Protein AF-A0A0X8L4J0-F1 (afdb_monomer_lite)

Structure (mmCIF, N/CA/C/O backbone):
data_AF-A0A0X8L4J0-F1
#
_entry.id   AF-A0A0X8L4J0-F1
#
loop_
_atom_site.group_PDB
_atom_site.id
_atom_site.type_symbol
_atom_site.label_atom_id
_atom_site.label_alt_id
_atom_site.label_comp_id
_atom_site.label_asym_id
_atom_site.label_entity_id
_atom_site.label_seq_id
_atom_site.pdbx_PDB_ins_code
_atom_site.Cartn_x
_atom_site.Cartn_y
_atom_site.Cartn_z
_atom_site.occupancy
_atom_site.B_iso_or_equiv
_atom_site.auth_seq_id
_atom_site.auth_comp_id
_atom_site.auth_asym_id
_atom_site.auth_atom_id
_atom_site.pdbx_PDB_model_num
ATOM 1 N N . MET A 1 1 ? 27.439 37.888 15.646 1.00 35.25 1 MET A N 1
ATOM 2 C CA . MET A 1 1 ? 26.953 37.215 14.425 1.00 35.25 1 MET A CA 1
ATOM 3 C C . MET A 1 1 ? 25.607 36.618 14.788 1.00 35.25 1 MET A C 1
ATOM 5 O O . MET A 1 1 ? 25.564 35.613 15.483 1.00 35.25 1 MET A O 1
ATOM 9 N N . GLU A 1 2 ? 24.543 37.364 14.504 1.00 31.09 2 GLU A N 1
ATOM 10 C CA . GLU A 1 2 ? 23.172 37.070 14.934 1.00 31.09 2 GLU A CA 1
ATOM 11 C C . GLU A 1 2 ? 22.575 35.929 14.100 1.00 31.09 2 GLU A C 1
ATOM 13 O O . GLU A 1 2 ? 22.775 35.862 12.888 1.00 31.09 2 GLU A O 1
ATOM 18 N N . LEU A 1 3 ? 21.895 35.001 14.775 1.00 34.19 3 LEU A N 1
ATOM 19 C CA . LEU A 1 3 ? 21.357 33.767 14.208 1.00 34.19 3 LEU A CA 1
ATOM 20 C C . LEU A 1 3 ? 19.958 34.003 13.636 1.00 34.19 3 LEU A C 1
ATOM 22 O O . LEU A 1 3 ? 19.007 34.268 14.369 1.00 34.19 3 LEU A O 1
ATOM 26 N N . THR A 1 4 ? 19.827 33.855 12.322 1.00 40.91 4 THR A N 1
ATOM 27 C CA . THR A 1 4 ? 18.536 33.759 11.641 1.00 40.91 4 THR A CA 1
ATOM 28 C C . THR A 1 4 ? 17.961 32.363 11.897 1.00 40.91 4 THR A C 1
ATOM 30 O O . THR A 1 4 ? 18.529 31.364 11.460 1.00 40.91 4 THR A O 1
ATOM 33 N N . LEU A 1 5 ? 16.856 32.279 12.642 1.00 50.25 5 LEU A N 1
ATOM 34 C CA . LEU A 1 5 ? 16.030 31.070 12.731 1.00 50.25 5 LEU A CA 1
ATOM 35 C C . LEU A 1 5 ? 15.660 30.606 11.310 1.00 50.25 5 LEU A C 1
ATOM 37 O O . LEU A 1 5 ? 15.352 31.444 10.462 1.00 50.25 5 LEU A O 1
ATOM 41 N N . MET A 1 6 ? 15.675 29.292 11.053 1.00 54.53 6 MET A N 1
ATOM 42 C CA . MET A 1 6 ? 15.184 28.706 9.795 1.00 54.53 6 MET A CA 1
ATOM 43 C C . MET A 1 6 ? 13.665 28.928 9.689 1.00 54.53 6 MET A C 1
ATOM 45 O O . MET A 1 6 ? 12.854 28.094 10.107 1.00 54.53 6 MET A O 1
ATOM 49 N N . ASN A 1 7 ? 13.281 30.100 9.193 1.00 56.47 7 ASN A N 1
ATOM 50 C CA . ASN A 1 7 ? 11.909 30.600 9.208 1.00 56.47 7 ASN A CA 1
ATOM 51 C C . ASN A 1 7 ? 11.109 30.157 7.985 1.00 56.47 7 ASN A C 1
ATOM 53 O O . ASN A 1 7 ? 9.885 30.295 7.974 1.00 56.47 7 ASN A O 1
ATOM 57 N N . THR A 1 8 ? 11.764 29.613 6.959 1.00 72.75 8 THR A N 1
ATOM 58 C CA . THR A 1 8 ? 11.076 29.209 5.733 1.00 72.75 8 THR A CA 1
ATOM 59 C C . THR A 1 8 ? 10.933 27.687 5.628 1.00 72.75 8 THR A C 1
ATOM 61 O O . THR A 1 8 ? 11.852 26.942 5.986 1.00 72.75 8 THR A O 1
ATOM 64 N N . PRO A 1 9 ? 9.815 27.181 5.068 1.00 62.31 9 PRO A N 1
ATOM 65 C CA . PRO A 1 9 ? 9.660 25.761 4.744 1.00 62.31 9 PRO A CA 1
ATOM 66 C C . PRO A 1 9 ? 10.824 25.208 3.908 1.00 62.31 9 PRO A C 1
ATOM 68 O O . PRO A 1 9 ? 11.256 24.078 4.111 1.00 62.31 9 PRO A O 1
ATOM 71 N N . ARG A 1 10 ? 11.398 26.039 3.027 1.00 62.12 10 ARG A N 1
ATOM 72 C CA . ARG A 1 10 ? 12.546 25.695 2.179 1.00 62.12 10 ARG A CA 1
ATOM 73 C C . ARG A 1 10 ? 13.809 25.372 2.983 1.00 62.12 10 ARG A C 1
ATOM 75 O O . ARG A 1 10 ? 14.511 24.423 2.641 1.00 62.12 10 ARG A O 1
ATOM 82 N N . GLU A 1 11 ? 14.103 26.131 4.035 1.00 67.25 11 GLU A N 1
ATOM 83 C CA . GLU A 1 11 ? 15.267 25.888 4.901 1.00 67.25 11 GLU A CA 1
ATOM 84 C C . GLU A 1 11 ? 15.109 24.589 5.695 1.00 67.25 11 GLU A C 1
ATOM 86 O O . GLU A 1 11 ? 16.060 23.817 5.801 1.00 67.25 11 GLU A O 1
ATOM 91 N N . ARG A 1 12 ? 13.886 24.289 6.154 1.00 63.53 12 ARG A N 1
ATOM 92 C CA . ARG A 1 12 ? 13.570 23.021 6.833 1.00 63.53 12 ARG A CA 1
ATOM 93 C C . ARG A 1 12 ? 13.730 21.824 5.898 1.00 63.53 12 ARG A C 1
ATOM 95 O O . ARG A 1 12 ? 14.367 20.842 6.267 1.00 63.53 12 ARG A O 1
ATOM 102 N N . THR A 1 13 ? 13.229 21.918 4.665 1.00 58.66 13 THR A N 1
ATOM 103 C CA . THR A 1 13 ? 13.421 20.871 3.648 1.00 58.66 13 THR A CA 1
ATOM 104 C C . THR A 1 13 ? 14.902 20.653 3.334 1.00 58.66 13 THR A C 1
ATOM 106 O O . THR A 1 13 ? 15.345 19.509 3.254 1.00 58.66 13 THR A O 1
ATOM 109 N N . LEU A 1 14 ? 15.694 21.723 3.209 1.00 61.53 14 LEU A N 1
ATOM 110 C CA . LEU A 1 14 ? 17.141 21.618 2.986 1.00 61.53 14 LEU A CA 1
ATOM 111 C C . LEU A 1 14 ? 17.875 20.978 4.171 1.00 61.53 14 LEU A C 1
ATOM 113 O O . LEU A 1 14 ? 18.793 20.189 3.952 1.00 61.53 14 LEU A O 1
ATOM 117 N N . ALA A 1 15 ? 17.467 21.270 5.407 1.00 64.06 15 ALA A N 1
ATOM 118 C CA . ALA A 1 15 ? 18.030 20.633 6.596 1.00 64.06 15 ALA A CA 1
ATOM 119 C C . ALA A 1 15 ? 17.736 19.122 6.632 1.00 64.06 15 ALA A C 1
ATOM 121 O O . ALA A 1 15 ? 18.644 18.333 6.890 1.00 64.06 15 ALA A O 1
ATOM 122 N N . ILE A 1 16 ? 16.509 18.711 6.290 1.00 64.25 16 ILE A N 1
ATOM 123 C CA . ILE A 1 16 ? 16.115 17.292 6.211 1.00 64.25 16 ILE A CA 1
ATOM 124 C C . ILE A 1 16 ? 16.910 16.559 5.124 1.00 64.25 16 ILE A C 1
ATOM 126 O O . ILE A 1 16 ? 17.404 15.456 5.355 1.00 64.25 16 ILE A O 1
ATOM 130 N N . LEU A 1 17 ? 17.074 17.170 3.947 1.00 59.78 17 LEU A N 1
ATOM 131 C CA . LEU A 1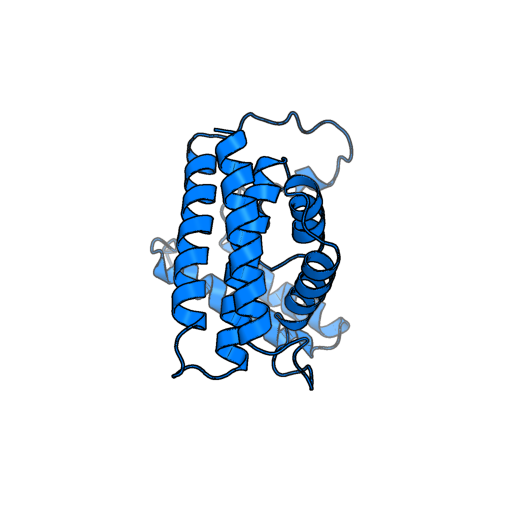 17 ? 17.854 16.579 2.856 1.00 59.78 17 LEU A CA 1
ATOM 132 C C . LEU A 1 17 ? 19.329 16.411 3.237 1.00 59.78 17 LEU A C 1
ATOM 134 O O . LEU A 1 17 ? 19.883 15.337 3.021 1.00 59.78 17 LEU A O 1
ATOM 138 N N . ARG A 1 18 ? 19.938 17.415 3.883 1.00 67.31 18 ARG A N 1
ATOM 139 C CA . ARG A 1 18 ? 21.324 17.326 4.375 1.00 67.31 18 ARG A CA 1
ATOM 140 C C . ARG A 1 18 ? 21.497 16.256 5.443 1.00 67.31 18 ARG A C 1
ATOM 142 O O . ARG A 1 18 ? 22.459 15.499 5.387 1.00 67.31 18 ARG A O 1
ATOM 149 N N . ALA A 1 19 ? 20.558 16.155 6.383 1.00 63.22 19 ALA A N 1
ATOM 150 C CA . ALA A 1 19 ? 20.577 15.094 7.383 1.00 63.22 19 ALA A CA 1
ATOM 151 C C . ALA A 1 19 ? 20.499 13.713 6.713 1.00 63.22 19 ALA A C 1
ATOM 153 O O . ALA A 1 19 ? 21.261 12.812 7.051 1.00 63.22 19 ALA A O 1
ATOM 154 N N . ARG A 1 20 ? 19.632 13.554 5.707 1.00 60.31 20 ARG A N 1
ATOM 155 C CA . ARG A 1 20 ? 19.483 12.300 4.960 1.00 60.31 20 ARG A CA 1
ATOM 156 C C . ARG A 1 20 ? 20.738 11.931 4.164 1.00 60.31 20 ARG A C 1
ATOM 158 O O . ARG A 1 20 ? 21.122 10.764 4.166 1.00 60.31 20 ARG A O 1
ATOM 165 N N . GLU A 1 21 ? 21.383 12.897 3.515 1.00 65.75 21 GLU A N 1
ATOM 166 C CA . GLU A 1 21 ? 22.666 12.694 2.827 1.00 65.75 21 GLU A CA 1
ATOM 167 C C . GLU A 1 21 ? 23.773 12.296 3.810 1.00 65.75 21 GLU A C 1
ATOM 169 O O . GLU A 1 21 ? 24.490 11.326 3.560 1.00 65.75 21 GLU A O 1
ATOM 174 N N . PHE A 1 22 ? 23.850 12.969 4.961 1.00 74.31 22 PHE A N 1
ATOM 175 C CA . PHE A 1 22 ? 24.792 12.642 6.031 1.00 74.31 22 PHE A CA 1
ATOM 176 C C . PHE A 1 22 ? 24.601 11.205 6.541 1.00 74.31 22 PHE A C 1
ATOM 178 O O . PHE A 1 22 ? 25.542 10.412 6.538 1.00 74.31 22 PHE A O 1
ATOM 185 N N . PHE A 1 23 ? 23.374 10.814 6.895 1.00 66.56 23 PHE A N 1
ATOM 186 C CA . PHE A 1 23 ? 23.096 9.451 7.360 1.00 66.56 23 PHE A CA 1
ATOM 187 C C . PHE A 1 23 ? 23.317 8.395 6.273 1.00 66.56 23 PHE A C 1
ATOM 189 O O . PHE A 1 23 ? 23.788 7.301 6.578 1.00 66.56 23 PHE A O 1
ATOM 196 N N . SER A 1 24 ? 23.053 8.719 5.003 1.00 67.06 24 SER A N 1
ATOM 197 C CA . SER A 1 24 ? 23.363 7.827 3.881 1.00 67.06 24 SER A CA 1
ATOM 198 C C . SER A 1 24 ? 24.870 7.621 3.702 1.00 67.06 24 SER A C 1
ATOM 200 O O . SER A 1 24 ? 25.287 6.527 3.321 1.00 67.06 24 SER A O 1
ATOM 202 N N . ALA A 1 25 ? 25.691 8.639 3.974 1.00 68.00 25 ALA A N 1
ATOM 203 C CA . ALA A 1 25 ? 27.147 8.534 3.910 1.00 68.00 25 ALA A CA 1
ATOM 204 C C . ALA A 1 25 ? 27.721 7.666 5.045 1.00 68.00 25 ALA A C 1
ATOM 206 O O . ALA A 1 25 ? 28.725 6.982 4.849 1.00 68.00 25 ALA A O 1
ATOM 207 N N . LEU A 1 26 ? 27.053 7.624 6.202 1.00 63.09 26 LEU A N 1
ATOM 208 C CA . LEU A 1 26 ? 27.468 6.815 7.354 1.00 63.09 26 LEU A CA 1
ATOM 209 C C . LEU A 1 26 ? 27.262 5.301 7.173 1.00 63.09 26 LEU A C 1
ATOM 211 O O . LEU A 1 26 ? 27.846 4.525 7.926 1.00 63.09 26 LEU A O 1
ATOM 215 N N . VAL A 1 27 ? 26.492 4.858 6.171 1.00 67.44 27 VAL A N 1
ATOM 216 C CA . VAL A 1 27 ? 26.181 3.430 5.933 1.00 67.44 27 VAL A CA 1
ATOM 217 C C . VAL A 1 27 ? 27.433 2.585 5.647 1.00 67.44 27 VAL A C 1
ATOM 219 O O . VAL A 1 27 ? 27.436 1.389 5.926 1.00 67.44 27 VAL A O 1
ATOM 222 N N . ASN A 1 28 ? 28.512 3.197 5.148 1.00 58.19 28 ASN A N 1
ATOM 223 C CA . ASN A 1 28 ? 29.768 2.509 4.821 1.00 58.19 28 ASN A CA 1
ATOM 224 C C . ASN A 1 28 ? 30.931 2.856 5.767 1.00 58.19 28 ASN A C 1
ATOM 226 O O . ASN A 1 28 ? 32.077 2.511 5.478 1.00 58.19 28 ASN A O 1
ATOM 230 N N . VAL A 1 29 ? 30.665 3.554 6.874 1.00 64.38 29 VAL A N 1
ATOM 231 C CA . VAL A 1 29 ? 31.702 3.991 7.818 1.00 64.38 29 VAL A CA 1
ATOM 232 C C . VAL A 1 29 ? 31.863 2.941 8.930 1.00 64.38 29 VAL A C 1
ATOM 234 O O . VAL A 1 29 ? 30.857 2.497 9.493 1.00 64.38 29 VAL A O 1
ATOM 237 N N . PRO A 1 30 ? 33.097 2.523 9.280 1.00 67.06 30 PRO A N 1
ATOM 238 C CA . PRO A 1 30 ? 33.339 1.639 10.416 1.00 67.06 30 PRO A CA 1
ATOM 239 C C . PRO A 1 30 ? 32.700 2.184 11.697 1.00 67.06 30 PRO A C 1
ATOM 241 O O . PRO A 1 30 ? 32.735 3.381 11.976 1.00 67.06 30 PRO A O 1
ATOM 244 N N . ARG A 1 31 ? 32.105 1.302 12.507 1.00 54.56 31 ARG A N 1
ATOM 245 C CA . ARG A 1 31 ? 31.286 1.679 13.677 1.00 54.56 31 ARG A CA 1
ATOM 246 C C . ARG A 1 31 ? 32.024 2.572 14.691 1.00 54.56 31 ARG A C 1
ATOM 248 O O . ARG A 1 31 ? 31.400 3.386 15.372 1.00 54.56 31 ARG A O 1
ATOM 255 N N . GLU A 1 32 ? 33.340 2.420 14.781 1.00 60.47 32 GLU A N 1
ATOM 256 C CA . GLU A 1 32 ? 34.231 3.228 15.620 1.00 60.47 32 GLU A CA 1
ATOM 257 C C . GLU A 1 32 ? 34.374 4.682 15.133 1.00 60.47 32 GLU A C 1
ATOM 259 O O . GLU A 1 32 ? 34.418 5.600 15.954 1.00 60.47 32 GLU A O 1
ATOM 264 N N . ASP A 1 33 ? 34.277 4.914 13.824 1.00 63.69 33 ASP A N 1
ATOM 265 C CA . ASP A 1 33 ? 34.359 6.240 13.201 1.00 63.69 33 ASP A CA 1
ATOM 266 C C . ASP A 1 33 ? 32.996 6.946 13.128 1.00 63.69 33 ASP A C 1
ATOM 268 O O . ASP A 1 33 ? 32.919 8.174 13.231 1.00 63.69 33 ASP A O 1
ATOM 272 N N . VAL A 1 34 ? 31.898 6.180 13.062 1.00 57.22 34 VAL A N 1
ATOM 273 C CA . VAL A 1 34 ? 30.517 6.704 13.106 1.00 57.22 34 VAL A CA 1
ATOM 274 C C . VAL A 1 34 ? 30.270 7.504 14.386 1.00 57.22 34 VAL A C 1
ATOM 276 O O . VAL A 1 34 ? 29.638 8.557 14.356 1.00 57.22 34 VAL A O 1
ATOM 279 N N . THR A 1 35 ? 30.803 7.048 15.520 1.00 56.75 35 THR A N 1
ATOM 280 C CA . THR A 1 35 ? 30.578 7.706 16.817 1.00 56.75 35 THR A CA 1
ATOM 281 C C . THR A 1 35 ? 31.257 9.079 16.881 1.00 56.75 35 THR A C 1
ATOM 283 O O . THR A 1 35 ? 30.697 10.020 17.447 1.00 56.75 35 THR A O 1
ATOM 286 N N . ASN A 1 36 ? 32.431 9.224 16.260 1.00 60.38 36 ASN A N 1
ATOM 287 C CA . ASN A 1 36 ? 33.161 10.492 16.197 1.00 60.38 36 ASN A CA 1
ATOM 288 C C . ASN A 1 36 ? 32.554 11.449 15.158 1.00 60.38 36 ASN A C 1
ATOM 290 O O . ASN A 1 36 ? 32.412 12.638 15.449 1.00 60.38 36 ASN A O 1
ATOM 294 N N . ALA A 1 37 ? 32.116 10.930 14.005 1.00 60.53 37 ALA A N 1
ATOM 295 C CA . ALA A 1 37 ? 31.407 11.702 12.983 1.00 60.53 37 ALA A CA 1
ATOM 296 C C . ALA A 1 37 ? 30.069 12.249 13.509 1.00 60.53 37 ALA A C 1
ATOM 298 O O . ALA A 1 37 ? 29.811 13.450 13.435 1.00 60.53 37 ALA A O 1
ATOM 299 N N . ILE A 1 38 ? 29.260 11.401 14.158 1.00 61.06 38 ILE A N 1
ATOM 300 C CA . ILE A 1 38 ? 28.005 11.822 14.795 1.00 61.06 38 ILE A CA 1
ATOM 301 C C . ILE A 1 38 ? 28.284 12.846 15.893 1.00 61.06 38 ILE A C 1
ATOM 303 O O . ILE A 1 38 ? 27.594 13.854 15.959 1.00 61.06 38 ILE A O 1
ATOM 307 N N . ARG A 1 39 ? 29.300 12.655 16.742 1.00 58.75 39 ARG A N 1
ATOM 308 C CA . ARG A 1 39 ? 29.586 13.607 17.829 1.00 58.75 39 ARG A CA 1
ATOM 309 C C . ARG A 1 39 ? 30.028 14.983 17.304 1.00 58.75 39 ARG A C 1
ATOM 311 O O . ARG A 1 39 ? 29.651 15.990 17.901 1.00 58.75 39 ARG A O 1
ATOM 318 N N . SER A 1 40 ? 30.779 15.040 16.200 1.00 64.25 40 SER A N 1
ATOM 319 C CA . SER A 1 40 ? 31.226 16.306 15.600 1.00 64.25 40 SER A CA 1
ATOM 320 C C . SER A 1 40 ? 30.100 17.049 14.878 1.00 64.25 40 SER A C 1
ATOM 322 O O . SER A 1 40 ? 30.052 18.277 14.944 1.00 64.25 40 SER A O 1
ATOM 324 N N . GLU A 1 41 ? 29.189 16.335 14.213 1.00 60.34 41 GLU A N 1
ATOM 325 C CA . GLU A 1 41 ? 28.153 16.954 13.373 1.00 60.34 41 GLU A CA 1
ATOM 326 C C . GLU A 1 41 ? 26.821 17.134 14.117 1.00 60.34 41 GLU A C 1
ATOM 328 O O . GLU A 1 41 ? 26.189 18.189 14.023 1.00 60.34 41 GLU A O 1
ATOM 333 N N . ALA A 1 42 ? 26.441 16.186 14.981 1.00 56.06 42 ALA A N 1
ATOM 334 C CA . ALA A 1 42 ? 25.278 16.330 15.857 1.00 56.06 42 ALA A CA 1
ATOM 335 C C . ALA A 1 42 ? 25.467 17.467 16.869 1.00 56.06 42 ALA A C 1
ATOM 337 O O . ALA A 1 42 ? 24.496 18.126 17.213 1.00 56.06 42 ALA A O 1
ATOM 338 N N . GLY A 1 43 ? 26.699 17.775 17.293 1.00 57.81 43 GLY A N 1
ATOM 339 C CA . GLY A 1 43 ? 26.972 18.952 18.128 1.00 57.81 43 GLY A CA 1
ATOM 340 C C . GLY A 1 43 ? 26.657 20.286 17.435 1.00 57.81 43 GLY A C 1
ATOM 341 O O . GLY A 1 43 ? 26.290 21.254 18.103 1.00 57.81 43 GLY A O 1
ATOM 342 N N . ALA A 1 44 ? 26.756 20.340 16.102 1.00 59.34 44 ALA A N 1
ATOM 343 C CA . ALA A 1 44 ? 26.370 21.504 15.309 1.00 59.34 44 ALA A CA 1
ATOM 344 C C . ALA A 1 44 ? 24.853 21.545 15.064 1.00 59.34 44 ALA A C 1
ATOM 346 O O . ALA A 1 44 ? 24.255 22.611 15.141 1.00 59.34 44 ALA A O 1
ATOM 347 N N . ILE A 1 45 ? 24.217 20.391 14.840 1.00 52.16 45 ILE A N 1
ATOM 348 C CA . ILE A 1 45 ? 22.769 20.290 14.587 1.00 52.16 45 ILE A CA 1
ATOM 349 C C . ILE A 1 45 ? 21.950 20.512 15.874 1.00 52.16 45 ILE A C 1
ATOM 351 O O . ILE A 1 45 ? 20.971 21.256 15.866 1.00 52.16 45 ILE A O 1
ATOM 355 N N . LEU A 1 46 ? 22.373 19.929 17.001 1.00 51.31 46 LEU A N 1
ATOM 356 C CA . LEU A 1 46 ? 21.678 20.013 18.293 1.00 51.31 46 LEU A CA 1
ATOM 357 C C . LEU A 1 46 ? 21.753 21.410 18.927 1.00 51.31 46 LEU A C 1
ATOM 359 O O . LEU A 1 46 ? 20.861 21.775 19.681 1.00 51.31 46 LEU A O 1
ATOM 363 N N . LYS A 1 47 ? 22.757 22.230 18.581 1.00 53.56 47 LYS A N 1
ATOM 364 C CA . LYS A 1 47 ? 22.848 23.641 19.008 1.00 53.56 47 LYS A CA 1
ATOM 365 C C . LYS A 1 47 ? 21.746 24.543 18.439 1.00 53.56 47 LYS A C 1
ATOM 367 O O . LYS A 1 47 ? 21.630 25.691 18.863 1.00 53.56 47 LYS A O 1
ATOM 372 N N . HIS A 1 48 ? 20.989 24.059 17.456 1.00 55.66 48 HIS A N 1
ATOM 373 C CA . HIS A 1 48 ? 19.983 24.833 16.730 1.00 55.66 48 HIS A CA 1
ATOM 374 C C . HIS A 1 48 ? 18.556 24.304 16.913 1.00 55.66 48 HIS A C 1
ATOM 376 O O . HIS A 1 48 ? 17.628 24.841 16.308 1.00 55.66 48 HIS A O 1
ATOM 382 N N . LEU A 1 49 ? 18.369 23.277 17.746 1.00 46.41 49 LEU A N 1
ATOM 383 C CA . LEU A 1 49 ? 17.045 22.822 18.152 1.00 46.41 49 LEU A CA 1
ATOM 384 C C . LEU A 1 49 ? 16.605 23.627 19.386 1.00 46.41 49 LEU A C 1
ATOM 386 O O . LEU A 1 49 ? 17.388 23.747 20.326 1.00 46.41 49 LEU A O 1
ATOM 390 N N . PRO A 1 50 ? 15.395 24.216 19.391 1.00 41.19 50 PRO A N 1
ATOM 391 C CA . PRO A 1 50 ? 14.876 24.907 20.568 1.00 41.19 50 PRO A CA 1
ATOM 392 C C . PRO A 1 50 ? 14.776 23.938 21.756 1.00 41.19 50 PRO A C 1
ATOM 394 O O . PRO A 1 50 ? 14.566 22.743 21.546 1.00 41.19 50 PRO A O 1
ATOM 397 N N . ASP A 1 51 ? 14.889 24.474 22.976 1.00 46.91 51 ASP A N 1
ATOM 398 C CA . ASP A 1 51 ? 14.978 23.812 24.299 1.00 46.91 51 ASP A CA 1
ATOM 399 C C . ASP A 1 51 ? 13.870 22.782 24.656 1.00 46.91 51 ASP A C 1
ATOM 401 O O . ASP A 1 51 ? 13.739 22.370 25.804 1.00 46.91 51 ASP A O 1
ATOM 405 N N . ALA A 1 52 ? 13.050 22.334 23.706 1.00 40.69 52 ALA A N 1
ATOM 406 C CA . ALA A 1 52 ? 11.926 21.426 23.917 1.00 40.69 52 ALA A CA 1
ATOM 407 C C . ALA A 1 52 ? 12.283 19.927 23.855 1.00 40.69 52 ALA A C 1
ATOM 409 O O . ALA A 1 52 ? 11.400 19.089 24.036 1.00 40.69 52 ALA A O 1
ATOM 410 N N . PHE A 1 53 ? 13.544 19.553 23.615 1.00 40.41 53 PHE A N 1
ATOM 411 C CA . PHE A 1 53 ? 13.967 18.150 23.711 1.00 40.41 53 PHE A CA 1
ATOM 412 C C . PHE A 1 53 ? 14.369 17.814 25.152 1.00 40.41 53 PHE A C 1
ATOM 414 O O . PHE A 1 53 ? 15.546 17.737 25.499 1.00 40.41 53 PHE A O 1
ATOM 421 N N . ASP A 1 54 ? 13.363 17.621 26.004 1.00 41.00 54 ASP A N 1
ATOM 422 C CA . ASP A 1 54 ? 13.563 17.112 27.357 1.00 41.00 54 ASP A CA 1
ATOM 423 C C . ASP A 1 54 ? 13.894 15.610 27.297 1.00 41.00 54 ASP A C 1
ATOM 425 O O . ASP A 1 54 ? 13.031 14.735 27.183 1.00 41.00 54 ASP A O 1
ATOM 429 N N . ILE A 1 55 ? 15.191 15.305 27.344 1.00 43.09 55 ILE A N 1
ATOM 430 C CA . ILE A 1 55 ? 15.742 13.940 27.360 1.00 43.09 55 ILE A CA 1
ATOM 431 C C . ILE A 1 55 ? 15.338 13.189 28.656 1.00 43.09 55 ILE A C 1
ATOM 433 O O . ILE A 1 55 ? 15.530 11.975 28.760 1.00 43.09 55 ILE A O 1
ATOM 437 N N . GLY A 1 56 ? 14.695 13.858 29.625 1.00 36.50 56 GLY A N 1
ATOM 438 C CA . GLY A 1 56 ? 14.182 13.254 30.858 1.00 36.50 56 GLY A CA 1
ATOM 439 C C . GLY A 1 56 ? 13.051 12.230 30.676 1.00 36.50 56 GLY A C 1
ATOM 440 O O . GLY A 1 56 ? 12.834 11.406 31.568 1.00 36.50 56 GLY A O 1
ATOM 441 N N . LEU A 1 57 ? 12.354 12.207 29.532 1.00 38.53 57 LEU A N 1
ATOM 442 C CA . LEU A 1 57 ? 11.182 11.336 29.343 1.00 38.53 57 LEU A CA 1
ATOM 443 C C . LEU A 1 57 ? 11.506 9.862 29.030 1.00 38.53 57 LEU A C 1
ATOM 445 O O . LEU A 1 57 ? 10.620 9.011 29.105 1.00 38.53 57 LEU A O 1
ATOM 449 N N . LEU A 1 58 ? 12.760 9.526 28.711 1.00 39.75 58 LEU A N 1
ATOM 450 C CA . LEU A 1 58 ? 13.155 8.153 28.355 1.00 39.75 58 LEU A CA 1
ATOM 451 C C . LEU A 1 58 ? 13.588 7.293 29.556 1.00 39.75 58 LEU A C 1
ATOM 453 O O . LEU A 1 58 ? 13.859 6.105 29.389 1.00 39.75 58 LEU A O 1
ATOM 457 N N . ALA A 1 59 ? 13.631 7.854 30.769 1.00 38.09 59 ALA A N 1
ATOM 458 C CA . ALA A 1 59 ? 14.154 7.147 31.942 1.00 38.09 59 ALA A CA 1
ATOM 459 C C . ALA A 1 59 ? 13.097 6.403 32.782 1.00 38.09 59 ALA A C 1
ATOM 461 O O . ALA A 1 59 ? 13.464 5.532 33.568 1.00 38.09 59 ALA A O 1
ATOM 462 N N . ASN A 1 60 ? 11.797 6.682 32.625 1.00 35.41 60 ASN A N 1
ATOM 463 C CA . ASN A 1 60 ? 10.759 6.087 33.476 1.00 35.41 60 ASN A CA 1
ATOM 464 C C . ASN A 1 60 ? 9.788 5.205 32.689 1.00 35.41 60 ASN A C 1
ATOM 466 O O . ASN A 1 60 ? 8.678 5.588 32.323 1.00 35.41 60 ASN A O 1
ATOM 470 N N . GLY A 1 61 ? 10.205 3.958 32.480 1.00 43.34 61 GLY A N 1
ATOM 471 C CA . GLY A 1 61 ? 9.330 2.888 32.027 1.00 43.34 61 GLY A CA 1
ATOM 472 C C . GLY A 1 61 ? 8.276 2.543 33.079 1.00 43.34 61 GLY A C 1
ATOM 473 O O . GLY A 1 61 ? 8.562 1.768 33.987 1.00 43.34 61 GLY A O 1
ATOM 474 N N . LYS A 1 62 ? 7.060 3.090 32.940 1.00 40.6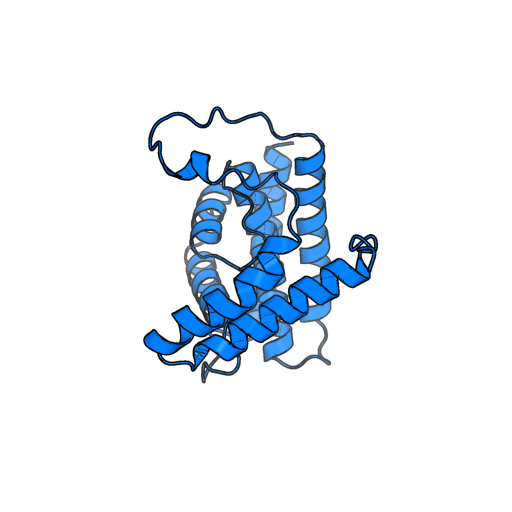2 62 LYS A N 1
ATOM 475 C CA . LYS A 1 62 ? 5.763 2.406 33.148 1.00 40.62 62 LYS A CA 1
ATOM 476 C C . LYS A 1 62 ? 4.592 3.394 33.220 1.00 40.62 62 LYS A C 1
ATOM 478 O O . LYS A 1 62 ? 4.519 4.184 34.151 1.00 40.62 62 LYS A O 1
ATOM 483 N N . LYS A 1 63 ? 3.609 3.128 32.348 1.00 38.62 63 LYS A N 1
ATOM 484 C CA . LYS A 1 63 ? 2.141 3.076 32.547 1.00 38.62 63 LYS A CA 1
ATOM 485 C C . LYS A 1 63 ? 1.337 4.010 31.647 1.00 38.62 63 LYS A C 1
ATOM 487 O O . LYS A 1 63 ? 1.402 5.220 31.775 1.00 38.62 63 LYS A O 1
ATOM 492 N N . GLY A 1 64 ? 0.464 3.361 30.874 1.00 39.53 64 GLY A N 1
ATOM 493 C CA . GLY A 1 64 ? -0.870 3.852 30.546 1.00 39.53 64 GLY A CA 1
ATOM 494 C C . GLY A 1 64 ? -0.886 5.105 29.694 1.00 39.53 64 GLY A C 1
ATOM 495 O O . GLY A 1 64 ? -1.210 6.174 30.195 1.00 39.53 64 GLY A O 1
ATOM 496 N N . VAL A 1 65 ? -0.615 4.949 28.398 1.00 36.56 65 VAL A N 1
ATOM 497 C CA . VAL A 1 65 ? -1.060 5.942 27.421 1.00 36.56 65 VAL A CA 1
ATOM 498 C C . VAL A 1 65 ? -2.587 5.890 27.437 1.00 36.56 65 VAL A C 1
ATOM 500 O O . VAL A 1 65 ? -3.196 4.973 26.889 1.00 36.56 65 VAL A O 1
ATOM 503 N N . LEU A 1 66 ? -3.198 6.819 28.171 1.00 37.75 66 LEU A N 1
ATOM 504 C CA . LEU A 1 66 ? -4.597 7.175 27.986 1.00 37.75 66 LEU A CA 1
ATOM 505 C C . LEU A 1 66 ? -4.723 7.556 26.514 1.00 37.75 66 LEU A C 1
ATOM 507 O O . LEU A 1 66 ? -4.095 8.519 26.082 1.00 37.75 66 LEU A O 1
ATOM 511 N N . ALA A 1 67 ? -5.455 6.750 25.745 1.00 43.91 67 ALA A N 1
ATOM 512 C CA . ALA A 1 67 ? -5.776 7.065 24.365 1.00 43.91 67 ALA A CA 1
ATOM 513 C C . ALA A 1 67 ? -6.556 8.382 24.383 1.00 43.91 67 ALA A C 1
ATOM 515 O O . ALA A 1 67 ? -7.736 8.403 24.739 1.00 43.91 67 ALA A O 1
ATOM 516 N N . MET A 1 68 ? -5.868 9.492 24.110 1.00 38.88 68 MET A N 1
ATOM 517 C CA . MET A 1 68 ? -6.561 10.740 23.853 1.00 38.88 68 MET A CA 1
ATOM 518 C C . MET A 1 68 ? -7.444 10.511 22.627 1.00 38.88 68 MET A C 1
ATOM 520 O O . MET A 1 68 ? -7.002 9.837 21.693 1.00 38.88 68 MET A O 1
ATOM 524 N N . PRO A 1 69 ? -8.689 11.010 22.631 1.00 50.59 69 PRO A N 1
ATOM 525 C CA . PRO A 1 69 ? -9.497 10.976 21.429 1.00 50.59 69 PRO A CA 1
ATOM 526 C C . PRO A 1 69 ? -8.747 11.713 20.307 1.00 50.59 69 PRO A C 1
ATOM 528 O O . PRO A 1 69 ? -8.070 12.707 20.597 1.00 50.59 69 PRO A O 1
ATOM 531 N N . PRO A 1 70 ? -8.845 11.223 19.061 1.00 55.00 70 PRO A N 1
ATOM 532 C CA . PRO A 1 70 ? -8.185 11.842 17.921 1.00 55.00 70 PRO A CA 1
ATOM 533 C C . PRO A 1 70 ? -8.609 13.312 17.815 1.00 55.00 70 PRO A C 1
ATOM 535 O O . PRO A 1 70 ? -9.796 13.624 17.948 1.00 55.00 70 PRO A O 1
ATOM 538 N N . SER A 1 71 ? -7.652 14.226 17.636 1.00 54.28 71 SER A N 1
ATOM 539 C CA . SER A 1 71 ? -7.971 15.636 17.379 1.00 54.28 71 SER A CA 1
ATOM 540 C C . SER A 1 71 ? -8.583 15.790 15.982 1.00 54.28 71 SER A C 1
ATOM 542 O O . SER A 1 71 ? -8.346 14.965 15.100 1.00 54.28 71 SER A O 1
ATOM 544 N N . ASP A 1 72 ? -9.347 16.862 15.742 1.00 57.16 72 ASP A N 1
ATOM 545 C CA . ASP A 1 72 ? -9.935 17.146 14.419 1.00 57.16 72 ASP A CA 1
ATOM 546 C C . ASP A 1 72 ? -8.875 17.201 13.292 1.00 57.16 72 ASP A C 1
ATOM 548 O O . ASP A 1 72 ? -9.175 16.899 12.135 1.00 57.16 72 ASP A O 1
ATOM 552 N N . ASP A 1 73 ? -7.618 17.497 13.639 1.00 63.06 73 ASP A N 1
ATOM 553 C CA . ASP A 1 73 ? -6.469 17.487 12.727 1.00 63.06 73 ASP A CA 1
ATOM 554 C C . ASP A 1 73 ? -6.092 16.066 12.244 1.00 63.06 73 ASP A C 1
ATOM 556 O O . ASP A 1 73 ? -5.590 15.892 11.131 1.00 63.06 73 ASP A O 1
ATOM 560 N N . GLU A 1 74 ? -6.354 15.015 13.031 1.00 59.59 74 GLU A N 1
ATOM 561 C CA . GLU A 1 74 ? -6.001 13.630 12.674 1.00 59.59 74 GLU A CA 1
ATOM 562 C C . GLU A 1 74 ? -6.914 13.052 11.582 1.00 59.59 74 GLU A C 1
ATOM 564 O O . GLU A 1 74 ? -6.460 12.304 10.703 1.00 59.59 74 GLU A O 1
ATOM 569 N N . LEU A 1 75 ? -8.188 13.455 11.570 1.00 62.16 75 LEU A N 1
ATOM 570 C CA . LEU A 1 75 ? -9.138 13.087 10.515 1.00 62.16 75 LEU A CA 1
ATOM 571 C C . LEU A 1 75 ? -8.743 13.687 9.156 1.00 62.16 75 LEU A C 1
ATOM 573 O O . LEU A 1 75 ? -8.973 13.065 8.109 1.00 62.16 75 LEU A O 1
ATOM 577 N N . ASP A 1 76 ? -8.107 14.859 9.155 1.00 78.88 76 ASP A N 1
ATOM 578 C CA . ASP A 1 76 ? -7.608 15.507 7.939 1.00 78.88 76 ASP A CA 1
ATOM 579 C C . ASP A 1 76 ? -6.379 14.781 7.360 1.00 78.88 76 ASP A C 1
ATOM 581 O O . ASP A 1 76 ? -6.256 14.583 6.142 1.00 78.88 76 ASP A O 1
ATOM 585 N N . LEU A 1 77 ? -5.511 14.254 8.230 1.00 82.12 77 LEU A N 1
ATOM 586 C CA . LEU A 1 77 ? -4.348 13.460 7.821 1.00 82.12 77 LEU A CA 1
ATOM 587 C C . LEU A 1 77 ? -4.754 12.152 7.135 1.00 82.12 77 LEU A C 1
ATOM 589 O O . LEU A 1 77 ? -4.198 11.796 6.091 1.00 82.12 77 LEU A O 1
ATOM 593 N N . SER A 1 78 ? -5.750 11.441 7.668 1.00 84.94 78 SER A N 1
ATOM 594 C CA . SER A 1 78 ? -6.260 10.214 7.043 1.00 84.94 78 SER A CA 1
ATOM 595 C C . SER A 1 78 ? -6.851 10.478 5.655 1.00 84.94 78 SER A C 1
ATOM 597 O O . SER A 1 78 ? -6.547 9.745 4.709 1.00 84.94 78 SER A O 1
ATOM 599 N N . ARG A 1 79 ? -7.615 11.565 5.479 1.00 86.75 79 ARG A N 1
ATOM 600 C CA . ARG A 1 79 ? -8.131 11.974 4.157 1.00 86.75 79 ARG A CA 1
ATOM 601 C C . ARG A 1 79 ? -7.003 12.319 3.187 1.00 86.75 79 ARG A C 1
ATOM 603 O O . ARG A 1 79 ? -7.016 11.852 2.046 1.00 86.75 79 ARG A O 1
ATOM 610 N N . SER A 1 80 ? -5.998 13.051 3.659 1.00 91.06 80 SER A N 1
ATOM 611 C CA . SER A 1 80 ? -4.817 13.413 2.872 1.00 91.06 80 SER A CA 1
ATOM 612 C C . SER A 1 80 ? -4.042 12.183 2.382 1.00 91.06 80 SER A C 1
ATOM 614 O O . SER A 1 80 ? -3.661 12.118 1.212 1.00 91.06 80 SER A O 1
ATOM 616 N N . ARG A 1 81 ? -3.877 11.149 3.222 1.00 93.38 81 ARG A N 1
ATOM 617 C CA . ARG A 1 81 ? -3.230 9.875 2.837 1.00 93.38 81 ARG A CA 1
ATOM 618 C C . ARG A 1 81 ? -4.000 9.129 1.747 1.00 93.38 81 ARG A C 1
ATOM 620 O O . ARG A 1 81 ? -3.396 8.607 0.810 1.00 93.38 81 ARG A O 1
ATOM 627 N N . ILE A 1 82 ? -5.328 9.080 1.849 1.00 94.94 82 ILE A N 1
ATOM 628 C CA . ILE A 1 82 ? -6.196 8.423 0.858 1.00 94.94 82 ILE A CA 1
ATOM 629 C C . ILE A 1 82 ? -6.148 9.133 -0.498 1.00 94.94 82 ILE A C 1
ATOM 631 O O . ILE A 1 82 ? -6.181 8.481 -1.551 1.00 94.94 82 ILE A O 1
ATOM 635 N N . GLU A 1 83 ? -6.072 10.458 -0.479 1.00 95.31 83 GLU A N 1
ATOM 636 C CA . GLU A 1 83 ? -5.965 11.271 -1.684 1.00 95.31 83 GLU A CA 1
ATOM 637 C C . GLU A 1 83 ? -4.582 11.130 -2.337 1.00 95.31 83 GLU A C 1
ATOM 639 O O . GLU A 1 83 ? -4.491 10.864 -3.536 1.00 95.31 83 GLU A O 1
ATOM 644 N N . LEU A 1 84 ? -3.504 11.167 -1.552 1.00 95.56 84 LEU A N 1
ATOM 645 C CA . LEU A 1 84 ? -2.151 10.920 -2.058 1.00 95.56 84 LEU A CA 1
ATOM 646 C C . LEU A 1 84 ? -1.998 9.496 -2.627 1.00 95.56 84 LEU A C 1
ATOM 648 O O . LEU A 1 84 ? -1.431 9.308 -3.703 1.00 95.56 84 LEU A O 1
ATOM 652 N N . SER A 1 85 ? -2.593 8.494 -1.970 1.00 97.25 85 SER A N 1
ATOM 653 C CA . SER A 1 85 ? -2.678 7.116 -2.479 1.00 97.25 85 SER A CA 1
ATOM 654 C C . SER A 1 85 ? -3.323 7.050 -3.870 1.00 97.25 85 SER A C 1
ATOM 656 O O . SER A 1 85 ? -2.839 6.343 -4.758 1.00 97.25 85 SER A O 1
ATOM 658 N N . ARG A 1 86 ? -4.395 7.824 -4.094 1.00 97.81 86 ARG A N 1
ATOM 659 C CA . ARG A 1 86 ? -5.071 7.911 -5.396 1.00 97.81 86 ARG A CA 1
ATOM 660 C C . ARG A 1 86 ? -4.143 8.478 -6.470 1.00 97.81 86 ARG A C 1
ATOM 662 O O . ARG A 1 86 ? -4.127 7.949 -7.580 1.00 97.81 86 ARG A O 1
ATOM 669 N N . GLN A 1 87 ? -3.383 9.521 -6.148 1.00 97.81 87 GLN A N 1
ATOM 670 C CA . GLN A 1 87 ? -2.437 10.146 -7.077 1.00 97.81 87 GLN A CA 1
ATOM 671 C C . GLN A 1 87 ? -1.325 9.166 -7.471 1.00 97.81 87 GLN A C 1
ATOM 673 O O . GLN A 1 87 ? -1.075 8.964 -8.658 1.00 97.81 87 GLN A O 1
ATOM 678 N N . PHE A 1 88 ? -0.747 8.448 -6.504 1.00 98.06 88 PHE A N 1
ATOM 679 C CA . PHE A 1 88 ? 0.267 7.431 -6.793 1.00 98.06 88 PHE A CA 1
ATOM 680 C C . PHE A 1 88 ? -0.257 6.266 -7.636 1.00 98.06 88 PHE A C 1
ATOM 682 O O . PHE A 1 88 ? 0.460 5.799 -8.519 1.00 98.06 88 PHE A O 1
ATOM 689 N N . LEU A 1 89 ? -1.509 5.829 -7.450 1.00 98.31 89 LEU A N 1
ATOM 690 C CA . LEU A 1 89 ? -2.127 4.846 -8.352 1.00 98.31 89 LEU A CA 1
ATOM 691 C C . LEU A 1 89 ? -2.231 5.367 -9.787 1.00 98.31 89 LEU A C 1
ATOM 693 O O . LEU A 1 89 ? -1.937 4.630 -10.728 1.00 98.31 89 LEU A O 1
ATOM 697 N N . GLN A 1 90 ? -2.655 6.620 -9.962 1.00 98.38 90 GLN A N 1
ATOM 698 C CA . GLN A 1 90 ? -2.760 7.236 -11.287 1.00 98.38 90 GLN A CA 1
ATOM 699 C C . GLN A 1 90 ? -1.397 7.316 -11.972 1.00 98.38 90 GLN A C 1
ATOM 701 O O . GLN A 1 90 ? -1.292 7.029 -13.165 1.00 98.38 90 GLN A O 1
ATOM 706 N N . ASP A 1 91 ? -0.351 7.645 -11.220 1.00 97.81 91 ASP A N 1
ATOM 707 C CA . ASP A 1 91 ? 1.007 7.695 -11.747 1.00 97.81 91 ASP A CA 1
ATOM 708 C C . ASP A 1 91 ? 1.554 6.297 -12.054 1.00 97.81 91 ASP A C 1
ATOM 710 O O . ASP A 1 91 ? 2.112 6.095 -13.131 1.00 97.81 91 ASP A O 1
ATOM 714 N N . ALA A 1 92 ? 1.320 5.301 -11.194 1.00 98.00 92 ALA A N 1
ATOM 715 C CA . ALA A 1 92 ? 1.741 3.914 -11.423 1.00 98.00 92 ALA A CA 1
ATOM 716 C C . ALA A 1 92 ? 1.126 3.298 -12.695 1.00 98.00 92 ALA A C 1
ATOM 718 O O . ALA A 1 92 ? 1.725 2.425 -13.329 1.00 98.00 92 ALA A O 1
ATOM 719 N N . LEU A 1 93 ? -0.059 3.764 -13.095 1.00 98.25 93 LEU A N 1
ATOM 720 C CA . LEU A 1 93 ? -0.739 3.350 -14.323 1.00 98.25 93 LEU A CA 1
ATOM 721 C C . LEU A 1 93 ? -0.150 3.980 -15.596 1.00 98.25 93 LEU A C 1
ATOM 723 O O . LEU A 1 93 ? -0.508 3.557 -16.695 1.00 98.25 93 LEU A O 1
ATOM 727 N N . ARG A 1 94 ? 0.748 4.969 -15.494 1.00 97.88 94 ARG A N 1
ATOM 728 C CA . ARG A 1 94 ? 1.336 5.621 -16.672 1.00 97.88 94 ARG A CA 1
ATOM 729 C C . ARG A 1 94 ? 2.327 4.678 -17.368 1.00 97.88 94 ARG A C 1
ATOM 731 O O . ARG A 1 94 ? 3.359 4.349 -16.780 1.00 97.88 94 ARG A O 1
ATOM 738 N N . PRO A 1 95 ? 2.105 4.319 -18.645 1.00 94.19 95 PRO A N 1
ATOM 739 C CA . PRO A 1 95 ? 2.988 3.400 -19.368 1.00 94.19 95 PRO A CA 1
ATOM 740 C C . PRO A 1 95 ? 4.366 4.003 -19.679 1.00 94.19 95 PRO A C 1
ATOM 742 O O . PRO A 1 95 ? 5.300 3.272 -19.976 1.00 94.19 95 PRO A O 1
ATOM 745 N N . ALA A 1 96 ? 4.505 5.331 -19.601 1.00 96.75 96 ALA A N 1
ATOM 746 C CA . ALA A 1 96 ? 5.775 6.027 -19.808 1.00 96.75 96 ALA A CA 1
ATOM 747 C C . ALA A 1 96 ? 6.774 5.847 -18.647 1.00 96.75 96 ALA A C 1
ATOM 749 O O . ALA A 1 96 ? 7.948 6.179 -18.798 1.00 96.75 96 ALA A O 1
ATOM 7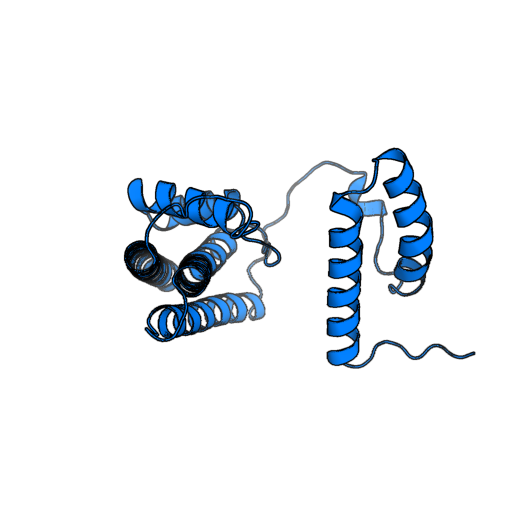50 N N . LEU A 1 97 ? 6.326 5.366 -17.482 1.00 96.19 97 LEU A N 1
ATOM 751 C CA . LEU A 1 97 ? 7.202 5.117 -16.342 1.00 96.19 97 LEU A CA 1
ATOM 752 C C . LEU A 1 97 ? 7.867 3.744 -16.444 1.00 96.19 97 LEU A C 1
ATOM 754 O O . LEU A 1 97 ? 7.256 2.767 -16.873 1.00 96.19 97 LEU A O 1
ATOM 758 N N . SER A 1 98 ? 9.111 3.666 -15.967 1.00 95.88 98 SER A N 1
ATOM 759 C CA . SER A 1 98 ? 9.820 2.392 -15.845 1.00 95.88 98 SER A CA 1
ATOM 760 C C . SER A 1 98 ? 9.099 1.446 -14.880 1.00 95.88 98 SER A C 1
ATOM 762 O O . SER A 1 98 ? 8.444 1.891 -13.934 1.00 95.88 98 SER A O 1
ATOM 764 N N . GLU A 1 99 ? 9.252 0.138 -15.078 1.00 95.31 99 GLU A N 1
ATOM 765 C CA . GLU A 1 99 ? 8.640 -0.866 -14.204 1.00 95.31 99 GLU A CA 1
ATOM 766 C C . GLU A 1 99 ? 9.009 -0.691 -12.715 1.00 95.31 99 GLU A C 1
ATOM 768 O O . GLU A 1 99 ? 8.085 -0.652 -11.900 1.00 95.31 99 GLU A O 1
ATOM 773 N N . PRO A 1 100 ? 10.280 -0.449 -12.327 1.00 95.06 100 PRO A N 1
ATOM 774 C CA . PRO A 1 100 ? 10.619 -0.141 -10.936 1.00 95.06 100 PRO A CA 1
ATOM 775 C C . PRO A 1 100 ? 9.901 1.097 -10.384 1.00 95.06 100 PRO A C 1
ATOM 777 O O . PRO A 1 100 ? 9.426 1.073 -9.250 1.00 95.06 100 PRO A O 1
ATOM 780 N N . SER A 1 101 ? 9.774 2.169 -11.175 1.00 96.00 101 SER A N 1
ATOM 781 C CA . SER A 1 101 ? 9.056 3.382 -10.755 1.00 96.00 101 SER A CA 1
ATOM 782 C C . SER A 1 101 ? 7.567 3.111 -10.542 1.00 96.00 101 SER A C 1
ATOM 784 O O . SER A 1 101 ? 7.008 3.523 -9.526 1.00 96.00 101 SER A O 1
ATOM 786 N N . ARG A 1 102 ? 6.931 2.382 -11.468 1.00 97.81 102 ARG A N 1
ATOM 787 C CA . ARG A 1 102 ? 5.524 1.968 -11.349 1.00 97.81 102 ARG A CA 1
ATOM 788 C C . ARG A 1 102 ? 5.312 1.093 -10.114 1.00 97.81 102 ARG A C 1
ATOM 790 O O . ARG A 1 102 ? 4.344 1.290 -9.387 1.00 97.81 102 ARG A O 1
ATOM 797 N N . LEU A 1 103 ? 6.244 0.180 -9.843 1.00 97.31 103 LEU A N 1
ATOM 798 C CA . LEU A 1 103 ? 6.209 -0.707 -8.683 1.00 97.31 103 LEU A CA 1
ATOM 799 C C . LEU A 1 103 ? 6.354 0.057 -7.358 1.00 97.31 103 LEU A C 1
ATOM 801 O O . LEU A 1 103 ? 5.602 -0.196 -6.418 1.00 97.31 103 LEU A O 1
ATOM 805 N N . MET A 1 104 ? 7.272 1.026 -7.286 1.00 96.44 104 MET A N 1
ATOM 806 C CA . MET A 1 104 ? 7.427 1.900 -6.118 1.00 96.44 104 MET A CA 1
ATOM 807 C C . MET A 1 104 ? 6.163 2.721 -5.851 1.00 96.44 104 MET A C 1
ATOM 809 O O . MET A 1 104 ? 5.689 2.750 -4.716 1.00 96.44 104 MET A O 1
ATOM 813 N N . LEU A 1 105 ? 5.593 3.340 -6.888 1.00 97.44 105 LEU A N 1
ATOM 814 C CA . LEU A 1 105 ? 4.354 4.112 -6.772 1.00 97.44 105 LEU A CA 1
ATOM 815 C C . LEU A 1 105 ? 3.180 3.231 -6.334 1.00 97.44 105 LEU A C 1
ATOM 817 O O . LEU A 1 105 ? 2.415 3.625 -5.459 1.00 97.44 105 LEU A O 1
ATOM 821 N N . ALA A 1 106 ? 3.066 2.017 -6.877 1.00 98.25 106 ALA A N 1
ATOM 822 C CA . ALA A 1 106 ? 2.060 1.052 -6.444 1.00 98.25 106 ALA A CA 1
ATOM 823 C C . ALA A 1 106 ? 2.250 0.646 -4.971 1.00 98.25 106 ALA A C 1
ATOM 825 O O . ALA A 1 106 ? 1.280 0.588 -4.218 1.00 98.25 106 ALA A O 1
ATOM 826 N N . CYS A 1 107 ? 3.494 0.425 -4.533 1.00 97.69 107 CYS A N 1
ATOM 827 C CA . CYS A 1 107 ? 3.806 0.152 -3.131 1.00 97.69 107 CYS A CA 1
ATOM 828 C C . CYS A 1 107 ? 3.342 1.294 -2.211 1.00 97.69 107 CYS A C 1
ATOM 830 O O . CYS A 1 107 ? 2.683 1.029 -1.208 1.00 97.69 107 CYS A O 1
ATOM 832 N N . ASP A 1 108 ? 3.638 2.553 -2.553 1.00 96.50 108 ASP A N 1
ATOM 833 C CA . ASP A 1 108 ? 3.191 3.713 -1.763 1.00 96.50 108 ASP A CA 1
ATOM 834 C C . ASP A 1 108 ? 1.678 3.855 -1.749 1.00 96.50 108 ASP A C 1
ATOM 836 O O . ASP A 1 108 ? 1.067 4.081 -0.703 1.00 96.50 108 ASP A O 1
ATOM 840 N N . ALA A 1 109 ? 1.069 3.696 -2.922 1.00 97.62 109 ALA A N 1
ATOM 841 C CA . ALA A 1 109 ? -0.367 3.739 -3.094 1.00 97.62 109 ALA A CA 1
ATOM 842 C C . ALA A 1 109 ? -1.090 2.737 -2.190 1.00 97.62 109 ALA A C 1
ATOM 844 O O . ALA A 1 109 ? -2.126 3.085 -1.627 1.00 97.62 109 ALA A O 1
ATOM 845 N N . GLY A 1 110 ? -0.569 1.517 -2.049 1.00 97.62 110 GLY A N 1
ATOM 846 C CA . GLY A 1 110 ? -1.143 0.516 -1.151 1.00 97.62 110 GLY A CA 1
ATOM 847 C C . GLY A 1 110 ? -0.786 0.740 0.320 1.00 97.62 110 GLY A C 1
ATOM 848 O O . GLY A 1 110 ? -1.600 0.442 1.189 1.00 97.62 110 GLY A O 1
ATOM 849 N N . TYR A 1 111 ? 0.387 1.305 0.621 1.00 97.06 111 TYR A N 1
ATOM 850 C CA . TYR A 1 111 ? 0.829 1.540 2.000 1.00 97.06 111 TYR A CA 1
ATOM 851 C C . TYR A 1 111 ? 0.104 2.707 2.685 1.00 97.06 111 TYR A C 1
ATOM 853 O O . TYR A 1 111 ? -0.279 2.595 3.846 1.00 97.06 111 TYR A O 1
ATOM 861 N N . LEU A 1 112 ? -0.128 3.820 1.984 1.00 96.12 112 LEU A N 1
ATOM 862 C CA . LEU A 1 112 ? -0.750 5.016 2.571 1.00 96.12 112 LEU A CA 1
ATOM 863 C C . LEU A 1 112 ? -2.141 4.758 3.197 1.00 96.12 112 LEU A C 1
ATOM 865 O O . LEU A 1 112 ? -2.375 5.224 4.316 1.00 96.12 112 LEU A O 1
ATOM 869 N N . PRO A 1 113 ? -3.060 4.003 2.560 1.00 96.56 113 PRO A N 1
ATOM 870 C CA . PRO A 1 113 ? -4.325 3.618 3.181 1.00 96.56 113 PRO A CA 1
ATOM 871 C C . PRO A 1 113 ? -4.145 2.689 4.385 1.00 96.56 113 PRO A C 1
ATOM 873 O O . PRO A 1 113 ? -4.889 2.813 5.352 1.00 96.56 113 PRO A O 1
ATOM 876 N N . LEU A 1 114 ? -3.152 1.790 4.362 1.00 96.75 114 LEU A N 1
ATOM 877 C CA . LEU A 1 114 ? -2.842 0.937 5.515 1.00 96.75 114 LEU A CA 1
ATOM 878 C C . LEU A 1 114 ? -2.362 1.769 6.703 1.00 96.75 114 LEU A C 1
ATOM 880 O O . LEU A 1 114 ? -2.805 1.529 7.820 1.00 96.75 114 LEU A O 1
ATOM 884 N N . LEU A 1 115 ? -1.522 2.779 6.468 1.00 95.62 115 LEU A N 1
ATOM 885 C CA . LEU A 1 115 ? -1.105 3.715 7.511 1.00 95.62 115 LEU A CA 1
ATOM 886 C C . LEU A 1 115 ? -2.310 4.449 8.117 1.00 95.62 115 LEU A C 1
ATOM 888 O O . LEU A 1 115 ? -2.422 4.506 9.336 1.00 95.62 115 LEU A O 1
ATOM 892 N N . ALA A 1 116 ? -3.235 4.947 7.290 1.00 94.88 116 ALA A N 1
ATOM 893 C CA . ALA A 1 116 ? -4.455 5.596 7.781 1.00 94.88 116 ALA A CA 1
ATOM 894 C C . ALA A 1 116 ? -5.295 4.652 8.662 1.00 94.88 116 ALA A C 1
ATOM 896 O O . ALA A 1 116 ? -5.708 5.030 9.754 1.00 94.88 116 ALA A O 1
ATOM 897 N N . VAL A 1 117 ? -5.487 3.402 8.229 1.00 95.88 117 VAL A N 1
ATOM 898 C CA . VAL A 1 117 ? -6.197 2.386 9.022 1.00 95.88 117 VAL A CA 1
ATOM 899 C C . VAL A 1 117 ? -5.459 2.060 10.321 1.00 95.88 117 VAL A C 1
ATOM 901 O O . VAL A 1 117 ? -6.098 1.878 11.356 1.00 95.88 117 VAL A O 1
ATOM 904 N N . ALA A 1 118 ? -4.132 1.940 10.290 1.00 94.56 118 ALA A N 1
ATOM 905 C CA . ALA A 1 118 ? -3.351 1.636 11.482 1.00 94.56 118 ALA A CA 1
ATOM 906 C C . ALA A 1 118 ? -3.485 2.759 12.522 1.00 94.56 118 ALA A C 1
ATOM 908 O O . ALA A 1 118 ? -3.768 2.465 13.682 1.00 94.56 118 ALA A O 1
ATOM 909 N N . VAL A 1 119 ? -3.369 4.021 12.095 1.00 93.19 119 VAL A N 1
ATOM 910 C CA . VAL A 1 119 ? -3.566 5.198 12.958 1.00 93.19 119 VAL A CA 1
ATOM 911 C C . VAL A 1 119 ? -4.970 5.208 13.565 1.00 93.19 119 VAL A C 1
ATOM 913 O O . VAL A 1 119 ? -5.103 5.332 14.778 1.00 93.19 119 VAL A O 1
ATOM 916 N N . GLU A 1 120 ? -6.005 4.931 12.768 1.00 93.19 120 GLU A N 1
ATOM 917 C CA . GLU A 1 120 ? -7.394 4.818 13.250 1.00 93.19 120 GLU A CA 1
ATOM 918 C C . GLU A 1 120 ? -7.586 3.702 14.302 1.00 93.19 120 GLU A C 1
ATOM 920 O O . GLU A 1 120 ? -8.499 3.744 15.123 1.00 93.19 120 GLU A O 1
ATOM 925 N N . ASN A 1 121 ? -6.715 2.687 14.314 1.00 91.62 121 ASN A N 1
ATOM 926 C CA . ASN A 1 121 ? -6.700 1.627 15.329 1.00 91.62 121 ASN A CA 1
ATOM 927 C C . ASN A 1 121 ? -5.735 1.917 16.497 1.00 91.62 121 ASN A C 1
ATOM 929 O O . ASN A 1 121 ? -5.375 1.001 17.241 1.00 91.62 121 ASN A O 1
ATOM 933 N N . GLY A 1 122 ? -5.310 3.171 16.670 1.00 91.00 122 GLY A N 1
ATOM 934 C CA . GLY A 1 122 ? -4.448 3.611 17.768 1.00 91.00 122 GLY A CA 1
ATOM 935 C C . GLY A 1 122 ? -2.968 3.269 17.586 1.00 91.00 122 GLY A C 1
ATOM 936 O O . GLY A 1 122 ? -2.210 3.292 18.558 1.00 91.00 122 GLY A O 1
ATOM 937 N N . PHE A 1 123 ? -2.539 2.917 16.370 1.00 90.50 123 PHE A N 1
ATOM 938 C CA . PHE A 1 123 ? -1.119 2.754 16.072 1.00 90.50 123 PHE A CA 1
ATOM 939 C C . PHE A 1 123 ? -0.458 4.134 15.914 1.00 90.50 123 PHE A C 1
ATOM 941 O O . PHE A 1 123 ? -1.074 5.029 15.336 1.00 90.50 123 PHE A O 1
ATOM 948 N N . PRO A 1 124 ? 0.786 4.337 16.382 1.00 87.12 124 PRO A N 1
ATOM 949 C CA . PRO A 1 124 ? 1.448 5.624 16.218 1.00 87.12 124 PRO A CA 1
ATOM 950 C C . PRO A 1 124 ? 1.671 5.939 14.738 1.00 87.12 124 PRO A C 1
ATOM 952 O O . PRO A 1 124 ? 1.970 5.049 13.935 1.00 87.12 124 PRO A O 1
ATOM 955 N N . ASP A 1 125 ? 1.567 7.217 14.390 1.00 85.62 125 ASP A N 1
ATOM 956 C CA . ASP A 1 125 ? 1.834 7.695 13.039 1.00 85.62 125 ASP A CA 1
ATOM 957 C C . ASP A 1 125 ? 3.341 7.697 12.743 1.00 85.62 125 ASP A C 1
ATOM 959 O O . ASP A 1 125 ? 4.061 8.648 13.048 1.00 85.62 125 ASP A O 1
ATOM 963 N N . TYR A 1 126 ? 3.830 6.612 12.141 1.00 77.94 126 TYR A N 1
ATOM 964 C CA . TYR A 1 126 ? 5.191 6.530 11.613 1.00 77.94 126 TYR A CA 1
ATOM 965 C C . TYR A 1 126 ? 5.182 6.832 10.113 1.00 77.94 126 TYR A C 1
ATOM 967 O O . TYR A 1 126 ? 5.136 5.932 9.270 1.00 77.94 126 TYR A O 1
ATOM 975 N N . SER A 1 127 ? 5.221 8.120 9.778 1.00 71.94 127 SER A N 1
ATOM 976 C CA . SER A 1 127 ? 5.171 8.610 8.395 1.00 71.94 127 SER A CA 1
ATOM 977 C C . SER A 1 127 ? 6.497 8.480 7.632 1.00 71.94 127 SER A C 1
ATOM 979 O O . SER A 1 127 ? 6.510 8.589 6.407 1.00 71.94 127 SER A O 1
ATOM 981 N N . GLU A 1 128 ? 7.609 8.223 8.326 1.00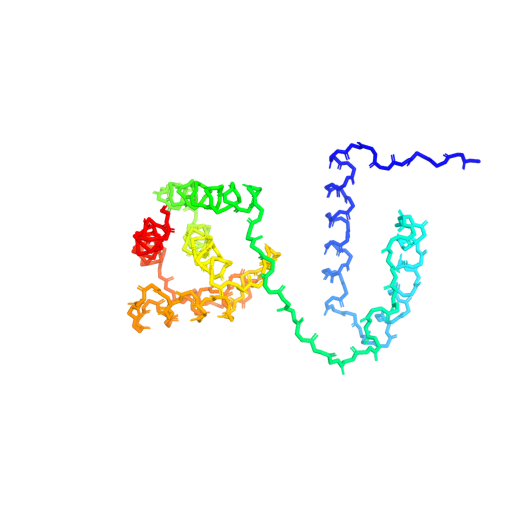 71.06 128 GLU A N 1
ATOM 982 C CA . GLU A 1 128 ? 8.949 8.328 7.737 1.00 71.06 128 GLU A CA 1
ATOM 983 C C . GLU A 1 128 ? 9.288 7.177 6.778 1.00 71.06 128 GLU A C 1
ATOM 985 O O . GLU A 1 128 ? 9.900 7.419 5.736 1.00 71.06 128 GLU A O 1
ATOM 990 N N . HIS A 1 129 ? 8.855 5.941 7.065 1.00 75.69 129 HIS A N 1
ATOM 991 C CA . HIS A 1 129 ? 9.160 4.778 6.226 1.00 75.69 129 HIS A CA 1
ATOM 992 C C . HIS A 1 129 ? 8.088 3.684 6.288 1.00 75.69 129 HIS A C 1
ATOM 994 O O . HIS A 1 129 ? 7.510 3.447 7.352 1.00 75.69 129 HIS A O 1
ATOM 1000 N N . PRO A 1 130 ? 7.863 2.956 5.176 1.00 84.44 130 PRO A N 1
ATOM 1001 C CA . PRO A 1 130 ? 7.022 1.775 5.194 1.00 84.44 130 PRO A CA 1
ATOM 1002 C C . PRO A 1 130 ? 7.513 0.742 6.200 1.00 84.44 130 PRO A C 1
ATOM 1004 O O . PRO A 1 130 ? 8.655 0.295 6.137 1.00 84.44 130 PRO A O 1
ATOM 1007 N N . ASN A 1 131 ? 6.640 0.394 7.142 1.00 89.19 131 ASN A N 1
ATOM 1008 C CA . ASN A 1 131 ? 6.938 -0.511 8.239 1.00 89.19 131 ASN A CA 1
ATOM 1009 C C . ASN A 1 131 ? 6.017 -1.735 8.166 1.00 89.19 131 ASN A C 1
ATOM 1011 O O . ASN A 1 131 ? 4.797 -1.619 8.022 1.00 89.19 131 ASN A O 1
ATOM 1015 N N . GLU A 1 132 ? 6.601 -2.921 8.304 1.00 92.50 132 GLU A N 1
ATOM 1016 C CA . GLU A 1 132 ? 5.872 -4.187 8.338 1.00 92.50 132 GLU A CA 1
ATOM 1017 C C . GLU A 1 132 ? 4.845 -4.242 9.486 1.00 92.50 132 GLU A C 1
ATOM 1019 O O . GLU A 1 132 ? 3.729 -4.724 9.295 1.00 92.50 132 GLU A O 1
ATOM 1024 N N . SER A 1 133 ? 5.161 -3.680 10.656 1.00 91.75 133 SER A N 1
ATOM 1025 C CA . SER A 1 133 ? 4.242 -3.664 11.807 1.00 91.75 133 SER A CA 1
ATOM 1026 C C . SER A 1 133 ? 2.947 -2.885 11.534 1.00 91.75 133 SER A C 1
ATOM 1028 O O . SER A 1 133 ? 1.869 -3.322 11.942 1.00 91.75 133 SER A O 1
ATOM 1030 N N . ILE A 1 134 ? 3.032 -1.784 10.776 1.00 92.81 134 ILE A N 1
ATOM 1031 C CA . ILE A 1 134 ? 1.869 -1.006 10.323 1.00 92.81 134 ILE A CA 1
ATOM 1032 C C . ILE A 1 134 ? 0.999 -1.851 9.395 1.00 92.81 134 ILE A C 1
ATOM 1034 O O . ILE A 1 134 ? -0.222 -1.888 9.554 1.00 92.81 134 ILE A O 1
ATOM 1038 N N . CYS A 1 135 ? 1.627 -2.579 8.470 1.00 94.06 135 CYS A N 1
ATOM 1039 C CA . CYS A 1 135 ? 0.918 -3.457 7.548 1.00 94.06 135 CYS A CA 1
ATOM 1040 C C . CYS A 1 135 ? 0.135 -4.535 8.308 1.00 94.06 135 CYS A C 1
ATOM 1042 O O . CYS A 1 135 ? -1.066 -4.683 8.092 1.00 94.06 135 CYS A O 1
ATOM 1044 N N . TRP A 1 136 ? 0.774 -5.234 9.251 1.00 94.06 136 TRP A N 1
ATOM 1045 C CA . TRP A 1 136 ? 0.116 -6.272 10.052 1.00 94.06 136 TRP A CA 1
ATOM 1046 C C . TRP A 1 136 ? -1.070 -5.747 10.864 1.00 94.06 136 TRP A C 1
ATOM 1048 O O . TRP A 1 136 ? -2.128 -6.383 10.880 1.00 94.06 136 TRP A O 1
ATOM 1058 N N . SER A 1 137 ? -0.912 -4.584 11.502 1.00 93.81 137 SER A N 1
ATOM 1059 C CA . SER A 1 137 ? -1.991 -3.938 12.258 1.00 93.81 137 SER A CA 1
ATOM 1060 C C . SER A 1 137 ? -3.192 -3.629 11.356 1.00 93.81 137 SER A C 1
ATOM 1062 O O . SER A 1 137 ? -4.319 -4.051 11.633 1.00 93.81 137 SER A O 1
ATOM 1064 N N . ALA A 1 138 ? -2.941 -2.984 10.215 1.00 96.31 138 ALA A N 1
ATOM 1065 C CA . ALA A 1 138 ? -3.983 -2.595 9.274 1.00 96.31 138 ALA A CA 1
ATOM 1066 C C . ALA A 1 138 ? -4.669 -3.795 8.602 1.00 96.31 138 ALA A C 1
ATOM 1068 O O . ALA A 1 138 ? -5.892 -3.807 8.463 1.00 96.31 138 ALA A O 1
ATOM 1069 N N . PHE A 1 139 ? -3.923 -4.839 8.230 1.00 97.19 139 PHE A N 1
ATOM 1070 C CA . PHE A 1 139 ? -4.488 -6.026 7.578 1.00 97.19 139 PHE A CA 1
ATOM 1071 C C . PHE A 1 139 ? -5.471 -6.790 8.448 1.00 97.19 139 PHE A C 1
ATOM 1073 O O . PHE A 1 139 ? -6.461 -7.315 7.929 1.00 97.19 139 PHE A O 1
ATOM 1080 N N . LYS A 1 140 ? -5.216 -6.833 9.758 1.00 94.88 140 LYS A N 1
ATOM 1081 C CA . LYS A 1 140 ? -6.152 -7.411 10.719 1.00 94.88 140 LYS A CA 1
ATOM 1082 C C . LYS A 1 140 ? -7.458 -6.616 10.760 1.00 94.88 140 LYS A C 1
ATOM 1084 O O . LYS A 1 140 ? -8.521 -7.221 10.821 1.00 94.88 140 LYS A O 1
ATOM 1089 N N . ALA A 1 141 ? -7.381 -5.288 10.700 1.00 96.06 141 ALA A N 1
ATOM 1090 C CA . ALA A 1 141 ? -8.553 -4.418 10.746 1.00 96.06 141 ALA A CA 1
ATOM 1091 C C . ALA A 1 141 ? -9.415 -4.503 9.474 1.00 96.06 141 ALA A C 1
ATOM 1093 O O . ALA A 1 141 ? -10.640 -4.532 9.568 1.00 96.06 141 ALA A O 1
ATOM 1094 N N . ILE A 1 142 ? -8.792 -4.592 8.294 1.00 97.31 142 ILE A N 1
ATOM 1095 C CA . ILE A 1 142 ? -9.508 -4.624 7.003 1.00 97.31 142 ILE A CA 1
ATOM 1096 C C . ILE A 1 142 ? -9.808 -6.038 6.486 1.00 97.31 142 ILE A C 1
ATOM 1098 O O . ILE A 1 142 ? -10.267 -6.184 5.356 1.00 97.31 142 ILE A O 1
ATOM 1102 N N . ASN A 1 143 ? -9.523 -7.081 7.274 1.00 95.88 143 ASN A N 1
ATOM 1103 C CA . ASN A 1 143 ? -9.668 -8.487 6.875 1.00 95.88 143 ASN A CA 1
ATOM 1104 C C . ASN A 1 143 ? -9.001 -8.816 5.523 1.00 95.88 143 ASN A C 1
ATOM 1106 O O . ASN A 1 143 ? -9.562 -9.543 4.703 1.00 95.88 143 ASN A O 1
ATOM 1110 N N . ALA A 1 144 ? -7.796 -8.288 5.278 1.00 96.06 144 ALA A N 1
ATOM 1111 C CA . ALA A 1 144 ? -7.085 -8.536 4.022 1.00 96.06 144 ALA A CA 1
ATOM 1112 C C . ALA A 1 144 ? -6.755 -10.026 3.840 1.00 96.06 144 ALA A C 1
ATOM 1114 O O . ALA A 1 144 ? -6.461 -10.718 4.822 1.00 96.06 144 ALA A O 1
ATOM 1115 N N . LEU A 1 145 ? -6.754 -10.490 2.586 1.00 97.31 145 LEU A N 1
ATOM 1116 C CA . LEU A 1 145 ? -6.395 -11.859 2.209 1.00 97.31 145 LEU A CA 1
ATOM 1117 C C . LEU A 1 145 ? -4.917 -12.146 2.491 1.00 97.31 145 LEU A C 1
ATOM 1119 O O . LEU A 1 145 ? -4.081 -11.248 2.413 1.00 97.31 145 LEU A O 1
ATOM 1123 N N . GLU A 1 146 ? -4.579 -13.408 2.760 1.00 96.94 146 GLU A N 1
ATOM 1124 C CA . GLU A 1 146 ? -3.199 -13.808 3.071 1.00 96.94 146 GLU A CA 1
ATOM 1125 C C . GLU A 1 146 ? -2.217 -13.485 1.931 1.00 96.94 146 GLU A C 1
ATOM 1127 O O . GLU A 1 146 ? -1.114 -12.997 2.177 1.00 96.94 146 GLU A O 1
ATOM 1132 N N . ASP A 1 147 ? -2.650 -13.637 0.677 1.00 97.69 147 ASP A N 1
ATOM 1133 C CA . ASP A 1 147 ? -1.852 -13.271 -0.499 1.00 97.69 147 ASP A CA 1
ATOM 1134 C C . ASP A 1 147 ? -1.535 -11.769 -0.547 1.00 97.69 147 ASP A C 1
ATOM 1136 O O . ASP A 1 147 ? -0.412 -11.375 -0.878 1.00 97.69 147 ASP A O 1
ATOM 1140 N N . ASP A 1 148 ? -2.502 -10.921 -0.179 1.00 98.00 148 ASP A N 1
ATOM 1141 C CA . ASP A 1 148 ? -2.309 -9.471 -0.142 1.00 98.00 148 ASP A CA 1
ATOM 1142 C C . ASP A 1 148 ? -1.353 -9.069 0.990 1.00 98.00 148 ASP A C 1
ATOM 1144 O O . ASP A 1 148 ? -0.540 -8.158 0.807 1.00 98.00 148 ASP A O 1
ATOM 1148 N N . ARG A 1 149 ? -1.402 -9.774 2.130 1.00 97.56 149 ARG A N 1
ATOM 1149 C CA . ARG A 1 149 ? -0.469 -9.577 3.253 1.00 97.56 149 ARG A CA 1
ATOM 1150 C C . ARG A 1 149 ? 0.951 -9.942 2.845 1.00 97.56 149 ARG A C 1
ATOM 1152 O O . ARG A 1 149 ? 1.856 -9.119 2.956 1.00 97.56 149 ARG A O 1
ATOM 1159 N N . SER A 1 150 ? 1.133 -11.147 2.308 1.00 97.19 150 SER A N 1
ATOM 1160 C CA . SER A 1 150 ? 2.436 -11.652 1.868 1.00 97.19 150 SER A CA 1
ATOM 1161 C C . SER A 1 150 ? 3.065 -10.762 0.793 1.00 97.19 150 SER A C 1
ATOM 1163 O O . SER A 1 150 ? 4.258 -10.448 0.841 1.00 97.19 150 SER A O 1
ATOM 1165 N N . LEU A 1 151 ? 2.269 -10.300 -0.176 1.00 97.62 151 LEU A N 1
ATOM 1166 C CA . LEU A 1 151 ? 2.750 -9.384 -1.206 1.00 97.62 151 LEU A CA 1
ATOM 1167 C C . LEU A 1 151 ? 3.161 -8.024 -0.627 1.00 97.62 151 LEU A C 1
ATOM 1169 O O . LEU A 1 151 ? 4.223 -7.512 -0.985 1.00 97.62 151 LEU A O 1
ATOM 1173 N N . ALA A 1 152 ? 2.372 -7.463 0.287 1.00 97.12 152 ALA A N 1
ATOM 1174 C CA . ALA A 1 152 ? 2.690 -6.190 0.918 1.00 97.12 152 ALA A CA 1
ATOM 1175 C C . ALA A 1 152 ? 4.011 -6.224 1.685 1.00 97.12 152 ALA A C 1
ATOM 1177 O O . ALA A 1 152 ? 4.835 -5.333 1.497 1.00 97.12 152 ALA A O 1
ATOM 1178 N N . ILE A 1 153 ? 4.248 -7.265 2.491 1.00 96.25 153 ILE A N 1
ATOM 1179 C CA . ILE A 1 153 ? 5.500 -7.404 3.248 1.00 96.25 153 ILE A CA 1
ATOM 1180 C C . ILE A 1 153 ? 6.699 -7.463 2.300 1.00 96.25 153 ILE A C 1
ATOM 1182 O O . ILE A 1 153 ? 7.696 -6.769 2.505 1.00 96.25 153 ILE A O 1
ATOM 1186 N N . ARG A 1 154 ? 6.593 -8.225 1.205 1.00 96.00 154 ARG A N 1
ATOM 1187 C CA . ARG A 1 154 ? 7.656 -8.283 0.194 1.00 96.00 154 ARG A CA 1
ATOM 1188 C C . ARG A 1 154 ? 7.893 -6.932 -0.486 1.00 96.00 154 ARG A C 1
ATOM 1190 O O . ARG A 1 154 ? 9.047 -6.564 -0.686 1.00 96.00 154 ARG A O 1
ATOM 1197 N N . LEU A 1 155 ? 6.838 -6.184 -0.816 1.00 96.00 155 LEU A N 1
ATOM 1198 C CA . LEU A 1 155 ? 6.948 -4.845 -1.408 1.00 96.00 155 LEU A CA 1
ATOM 1199 C C . LEU A 1 155 ? 7.579 -3.834 -0.440 1.00 96.00 155 LEU A C 1
ATOM 1201 O O . LEU A 1 155 ? 8.493 -3.108 -0.830 1.00 96.00 155 LEU A O 1
ATOM 1205 N N . VAL A 1 156 ? 7.143 -3.829 0.821 1.00 94.50 156 VAL A N 1
ATOM 1206 C CA . VAL A 1 156 ? 7.661 -2.952 1.882 1.00 94.50 156 VAL A CA 1
ATOM 1207 C C . VAL A 1 156 ? 9.135 -3.230 2.164 1.00 94.50 156 VAL A C 1
ATOM 1209 O O . VAL A 1 156 ? 9.905 -2.284 2.284 1.00 94.50 156 VAL A O 1
ATOM 1212 N N . ASN A 1 157 ? 9.554 -4.496 2.179 1.00 93.06 157 ASN A N 1
ATOM 1213 C CA . ASN A 1 157 ? 10.957 -4.872 2.381 1.00 93.06 157 ASN A CA 1
ATOM 1214 C C . ASN A 1 157 ? 11.835 -4.640 1.138 1.00 93.06 157 ASN A C 1
ATOM 1216 O O . ASN A 1 157 ? 13.040 -4.419 1.257 1.00 93.06 157 ASN A O 1
ATOM 1220 N N . TRP A 1 158 ? 11.256 -4.681 -0.064 1.00 94.00 158 TRP A N 1
ATOM 1221 C CA . TRP A 1 158 ? 11.962 -4.368 -1.311 1.00 94.00 158 TRP A CA 1
ATOM 1222 C C . TRP A 1 158 ? 12.210 -2.861 -1.476 1.00 94.00 158 TRP A C 1
ATOM 1224 O O . TRP A 1 158 ? 13.292 -2.436 -1.891 1.00 94.00 158 TRP A O 1
ATOM 1234 N N . ARG A 1 159 ? 11.222 -2.038 -1.111 1.00 92.81 159 ARG A N 1
ATOM 1235 C CA . ARG A 1 159 ? 11.179 -0.600 -1.400 1.00 92.81 159 ARG A CA 1
ATOM 1236 C C . ARG A 1 159 ? 12.382 0.233 -0.918 1.00 92.81 159 ARG A C 1
ATOM 1238 O O . ARG A 1 159 ? 12.744 1.151 -1.651 1.00 92.81 159 ARG A O 1
ATOM 1245 N N . PRO A 1 160 ? 13.003 0.002 0.256 1.00 91.19 160 PRO A N 1
ATOM 1246 C CA . PRO A 1 160 ? 14.156 0.792 0.694 1.00 91.19 160 PRO A CA 1
ATOM 1247 C C . PRO A 1 160 ? 15.385 0.622 -0.207 1.00 91.19 160 PRO A C 1
ATOM 1249 O O . PRO A 1 160 ? 16.242 1.503 -0.256 1.00 91.19 160 PRO A O 1
ATOM 1252 N N . HIS A 1 161 ? 15.474 -0.500 -0.929 1.00 89.44 161 HIS A N 1
ATOM 1253 C CA . HIS A 1 161 ? 16.659 -0.876 -1.696 1.00 89.44 161 HIS A CA 1
ATOM 1254 C C . HIS A 1 161 ? 16.306 -1.446 -3.082 1.00 89.44 161 HIS A C 1
ATOM 1256 O O . HIS A 1 161 ? 16.745 -2.551 -3.424 1.00 89.44 161 HIS A O 1
ATOM 1262 N N . PRO A 1 162 ? 15.566 -0.700 -3.927 1.00 84.50 162 PRO A N 1
ATOM 1263 C CA . PRO A 1 162 ? 15.014 -1.238 -5.169 1.00 84.50 162 PRO A CA 1
ATOM 1264 C C . PRO A 1 162 ? 16.108 -1.610 -6.178 1.00 84.50 162 PRO A C 1
ATOM 1266 O O . PRO A 1 162 ? 15.909 -2.494 -7.003 1.00 84.50 162 PRO A O 1
ATOM 1269 N N . TRP A 1 163 ? 17.280 -0.970 -6.087 1.00 85.50 163 TRP A N 1
ATOM 1270 C CA . TRP A 1 163 ? 18.436 -1.228 -6.952 1.00 85.50 163 TRP A CA 1
ATOM 1271 C C . TRP A 1 163 ? 19.407 -2.274 -6.395 1.00 85.50 163 TRP A C 1
ATOM 1273 O O . TRP A 1 163 ? 20.224 -2.802 -7.144 1.00 85.50 163 TRP A O 1
ATOM 1283 N N . ALA A 1 164 ? 19.353 -2.568 -5.090 1.00 82.19 164 ALA A N 1
ATOM 1284 C CA . ALA A 1 164 ? 20.230 -3.568 -4.478 1.00 82.19 164 ALA A CA 1
ATOM 1285 C C . ALA A 1 164 ? 19.671 -4.991 -4.635 1.00 82.19 164 ALA A C 1
ATOM 1287 O O . ALA A 1 164 ? 20.422 -5.967 -4.616 1.00 82.19 164 ALA A O 1
ATOM 1288 N N . GLN A 1 165 ? 18.352 -5.121 -4.791 1.00 78.56 165 GLN A N 1
ATOM 1289 C CA . GLN A 1 165 ? 17.685 -6.406 -4.962 1.00 78.56 165 GLN A CA 1
ATOM 1290 C C . GLN A 1 165 ? 17.589 -6.757 -6.451 1.00 78.56 165 GLN A C 1
ATOM 1292 O O . GLN A 1 165 ? 17.046 -5.998 -7.247 1.00 78.56 165 GLN A O 1
ATOM 1297 N N . ARG A 1 166 ? 18.127 -7.926 -6.833 1.00 75.56 166 ARG A N 1
ATOM 1298 C CA . ARG A 1 166 ? 18.232 -8.353 -8.243 1.00 75.56 166 ARG A CA 1
ATOM 1299 C C . ARG A 1 166 ? 16.883 -8.550 -8.937 1.00 75.56 166 ARG A C 1
ATOM 1301 O O . ARG A 1 166 ? 16.823 -8.406 -10.152 1.00 75.56 166 ARG A O 1
ATOM 1308 N N . CYS A 1 167 ? 15.833 -8.879 -8.186 1.00 88.75 167 CYS A N 1
ATOM 1309 C CA . CYS A 1 167 ? 14.502 -9.115 -8.732 1.00 88.75 167 CYS A CA 1
ATOM 1310 C C . CYS A 1 167 ? 13.441 -8.437 -7.857 1.00 88.75 167 CYS A C 1
ATOM 1312 O O . CYS A 1 167 ? 13.466 -8.629 -6.638 1.00 88.75 167 CYS A O 1
ATOM 1314 N N . PRO A 1 168 ? 12.494 -7.687 -8.448 1.00 94.69 168 PRO A N 1
ATOM 1315 C CA . PRO A 1 168 ? 11.328 -7.217 -7.717 1.00 94.69 168 PRO A CA 1
ATOM 1316 C C . PRO A 1 168 ? 10.459 -8.405 -7.261 1.00 94.69 168 PRO A C 1
ATOM 1318 O O . PRO A 1 168 ? 10.470 -9.463 -7.896 1.00 94.69 168 PRO A O 1
ATOM 1321 N N . PRO A 1 169 ? 9.679 -8.255 -6.177 1.00 96.25 169 PRO A N 1
ATOM 1322 C CA . PRO A 1 169 ? 8.860 -9.343 -5.635 1.00 96.25 169 PRO A CA 1
ATOM 1323 C C . PRO A 1 169 ? 7.677 -9.735 -6.534 1.00 96.25 169 PRO A C 1
ATOM 1325 O O . PRO A 1 169 ? 7.105 -10.818 -6.367 1.00 96.25 169 PRO A O 1
ATOM 1328 N N . CYS A 1 170 ? 7.291 -8.847 -7.448 1.00 97.81 170 CYS A N 1
ATOM 1329 C CA . CYS A 1 170 ? 6.234 -9.018 -8.436 1.00 97.81 170 CYS A CA 1
ATOM 1330 C C . CYS A 1 170 ? 6.419 -8.021 -9.593 1.00 97.81 170 CYS A C 1
ATOM 1332 O O . CYS A 1 170 ? 7.252 -7.117 -9.513 1.00 97.81 170 CYS A O 1
ATOM 1334 N N . GLY A 1 171 ? 5.621 -8.175 -10.652 1.00 97.75 171 GLY A N 1
ATOM 1335 C CA . GLY A 1 171 ? 5.518 -7.175 -11.719 1.00 97.75 171 GLY A CA 1
ATOM 1336 C C . GLY A 1 171 ? 4.672 -5.965 -11.311 1.00 97.75 171 GLY A C 1
ATOM 1337 O O . GLY A 1 171 ? 3.832 -6.053 -10.405 1.00 97.75 171 GLY A O 1
ATOM 1338 N N . ALA A 1 172 ? 4.851 -4.841 -12.011 1.00 97.94 172 ALA A N 1
ATOM 1339 C CA . ALA A 1 172 ? 4.144 -3.593 -11.701 1.00 97.94 172 ALA A CA 1
ATOM 1340 C C . ALA A 1 172 ? 2.613 -3.748 -11.720 1.00 97.94 172 ALA A C 1
ATOM 1342 O O . ALA A 1 172 ? 1.938 -3.271 -10.809 1.00 97.94 172 ALA A O 1
ATOM 1343 N N . ASP A 1 173 ? 2.057 -4.457 -12.703 1.00 98.31 173 ASP A N 1
ATOM 1344 C CA . ASP A 1 173 ? 0.602 -4.625 -12.830 1.00 98.31 173 ASP A CA 1
ATOM 1345 C C . ASP A 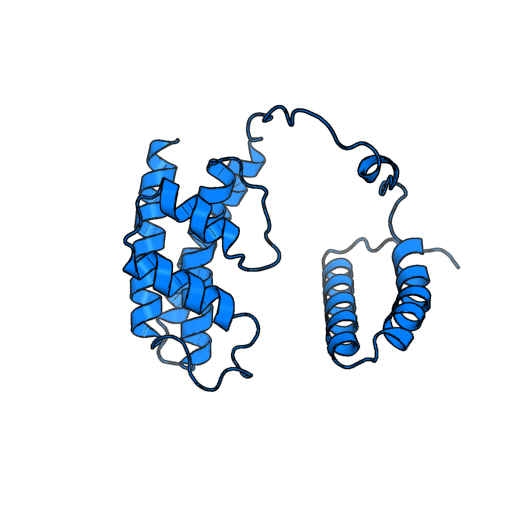1 173 ? 0.002 -5.406 -11.650 1.00 98.31 173 ASP A C 1
ATOM 1347 O O . ASP A 1 173 ? -1.076 -5.069 -11.154 1.00 98.31 173 ASP A O 1
ATOM 1351 N N . GLN A 1 174 ? 0.733 -6.399 -11.130 1.00 98.44 174 GLN A N 1
ATOM 1352 C CA . GLN A 1 174 ? 0.316 -7.155 -9.948 1.00 98.44 174 GLN A CA 1
ATOM 1353 C C . GLN A 1 174 ? 0.302 -6.269 -8.695 1.00 98.44 174 GLN A C 1
ATOM 1355 O O . GLN A 1 174 ? -0.644 -6.338 -7.907 1.00 98.44 174 GLN A O 1
ATOM 1360 N N . ALA A 1 175 ? 1.316 -5.417 -8.516 1.00 98.38 175 ALA A N 1
ATOM 1361 C CA . ALA A 1 175 ? 1.354 -4.471 -7.404 1.00 98.38 175 ALA A CA 1
ATOM 1362 C C . ALA A 1 175 ? 0.271 -3.392 -7.516 1.00 98.38 175 ALA A C 1
ATOM 1364 O O . ALA A 1 175 ? -0.325 -3.026 -6.508 1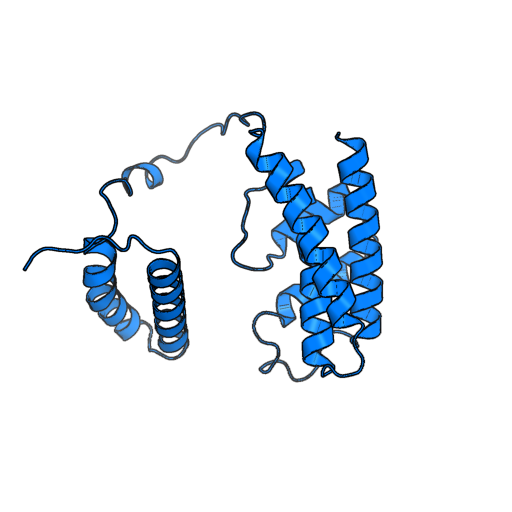.00 98.38 175 ALA A O 1
ATOM 1365 N N . ILE A 1 176 ? -0.032 -2.905 -8.722 1.00 98.62 176 ILE A N 1
ATOM 1366 C CA . ILE A 1 176 ? -1.116 -1.937 -8.942 1.00 98.62 176 ILE A CA 1
ATOM 1367 C C . ILE A 1 176 ? -2.464 -2.559 -8.568 1.00 98.62 176 ILE A C 1
ATOM 1369 O O . ILE A 1 176 ? -3.235 -1.947 -7.828 1.00 98.62 176 ILE A O 1
ATOM 1373 N N . ALA A 1 177 ? -2.732 -3.788 -9.019 1.00 98.44 177 ALA A N 1
ATOM 1374 C CA . ALA A 1 177 ? -3.959 -4.502 -8.673 1.00 98.44 177 ALA A CA 1
ATOM 1375 C C . ALA A 1 177 ? -4.082 -4.726 -7.155 1.00 98.44 177 ALA A C 1
ATOM 1377 O O . ALA A 1 177 ? -5.162 -4.564 -6.588 1.00 98.44 177 ALA A O 1
ATOM 1378 N N . TRP A 1 178 ? -2.973 -5.060 -6.489 1.00 98.38 178 TRP A N 1
ATOM 1379 C CA . TRP A 1 178 ? -2.906 -5.142 -5.028 1.00 98.38 178 TRP A CA 1
ATOM 1380 C C . TRP A 1 178 ? -3.229 -3.800 -4.361 1.00 98.38 178 TRP A C 1
ATOM 1382 O O . TRP A 1 178 ? -4.135 -3.731 -3.533 1.00 98.38 178 TRP A O 1
ATOM 1392 N N . ALA A 1 179 ? -2.567 -2.719 -4.769 1.00 98.38 179 ALA A N 1
ATOM 1393 C CA . ALA A 1 179 ? -2.759 -1.394 -4.191 1.00 98.38 179 ALA A CA 1
ATOM 1394 C C . ALA A 1 179 ? -4.206 -0.894 -4.347 1.00 98.38 179 ALA A C 1
ATOM 1396 O O . ALA A 1 179 ? -4.766 -0.318 -3.415 1.00 98.38 179 ALA A O 1
ATOM 1397 N N . GLN A 1 180 ? -4.847 -1.171 -5.487 1.00 98.50 180 GLN A N 1
ATOM 1398 C CA . GLN A 1 180 ? -6.266 -0.875 -5.710 1.00 98.50 180 GLN A CA 1
ATOM 1399 C C . GLN A 1 180 ? -7.181 -1.637 -4.741 1.00 98.50 180 GLN A C 1
ATOM 1401 O O . GLN A 1 180 ? -8.065 -1.025 -4.138 1.00 98.50 180 GLN A O 1
ATOM 1406 N N . ARG A 1 181 ? -6.965 -2.950 -4.558 1.00 98.31 181 ARG A N 1
ATOM 1407 C CA . ARG A 1 181 ? -7.744 -3.762 -3.603 1.00 98.31 181 ARG A CA 1
ATOM 1408 C C . ARG A 1 181 ? -7.581 -3.253 -2.176 1.00 98.31 181 ARG A C 1
ATOM 1410 O O . ARG A 1 181 ? -8.581 -2.995 -1.510 1.00 98.31 181 ARG A O 1
ATOM 1417 N N . ILE A 1 182 ? -6.339 -3.052 -1.736 1.00 98.19 182 ILE A N 1
ATOM 1418 C CA . ILE A 1 182 ? -6.031 -2.567 -0.387 1.00 98.19 182 ILE A CA 1
ATOM 1419 C C . ILE A 1 182 ? -6.655 -1.199 -0.129 1.00 98.19 182 ILE A C 1
ATOM 1421 O O . ILE A 1 182 ? -7.274 -0.994 0.914 1.00 98.19 182 ILE A O 1
ATOM 1425 N N . ARG A 1 183 ? -6.559 -0.275 -1.090 1.00 97.75 183 ARG A N 1
ATOM 1426 C CA . ARG A 1 183 ? -7.179 1.047 -0.974 1.00 97.75 183 ARG A CA 1
ATOM 1427 C C . ARG A 1 183 ? -8.695 0.957 -0.795 1.00 97.75 183 ARG A C 1
ATOM 1429 O O . ARG A 1 183 ? -9.240 1.690 0.024 1.00 97.75 183 ARG A O 1
ATOM 1436 N N . ASN A 1 184 ? -9.372 0.082 -1.537 1.00 97.69 184 ASN A N 1
ATOM 1437 C CA . ASN A 1 184 ? -10.822 -0.083 -1.421 1.00 97.69 184 ASN A CA 1
ATOM 1438 C C . ASN A 1 184 ? -11.218 -0.668 -0.058 1.00 97.69 184 ASN A C 1
ATOM 1440 O O . ASN A 1 184 ? -12.074 -0.101 0.612 1.00 97.69 184 ASN A O 1
ATOM 1444 N N . LEU A 1 185 ? -10.527 -1.719 0.397 1.00 97.81 185 LEU A N 1
ATOM 1445 C CA . LEU A 1 185 ? -10.753 -2.307 1.723 1.00 97.81 185 LEU A CA 1
ATOM 1446 C C . LEU A 1 185 ? -10.532 -1.289 2.854 1.00 97.81 185 LEU A C 1
ATOM 1448 O O . LEU A 1 185 ? -11.325 -1.206 3.789 1.00 97.81 185 LEU A O 1
ATOM 1452 N N . ALA A 1 186 ? -9.475 -0.479 2.754 1.00 97.00 186 ALA A N 1
ATOM 1453 C CA . ALA A 1 186 ? -9.193 0.583 3.715 1.00 97.00 186 ALA A CA 1
ATOM 1454 C C . ALA A 1 186 ? -10.275 1.674 3.717 1.00 97.00 186 ALA A C 1
ATOM 1456 O O . ALA A 1 186 ? -10.685 2.127 4.781 1.00 97.00 186 ALA A O 1
ATOM 1457 N N . LEU A 1 187 ? -10.772 2.077 2.544 1.00 96.56 187 LEU A N 1
ATOM 1458 C CA . LEU A 1 187 ? -11.874 3.036 2.433 1.00 96.56 187 LEU A CA 1
ATOM 1459 C C . LEU A 1 187 ? -13.160 2.519 3.078 1.00 96.56 187 LEU A C 1
ATOM 1461 O O . LEU A 1 187 ? -13.829 3.279 3.777 1.00 96.56 187 LEU A O 1
ATOM 1465 N N . ASP A 1 188 ? -13.500 1.252 2.855 1.00 96.88 188 ASP A N 1
ATOM 1466 C CA . ASP A 1 188 ? -14.691 0.639 3.444 1.00 96.88 188 ASP A CA 1
ATOM 1467 C C . ASP A 1 188 ? -14.575 0.566 4.971 1.00 96.88 188 ASP A C 1
ATOM 1469 O O . ASP A 1 188 ? -15.519 0.919 5.680 1.00 96.88 188 ASP A O 1
ATOM 1473 N N . PHE A 1 189 ? -13.390 0.223 5.486 1.00 96.06 189 PHE A N 1
ATOM 1474 C CA . PHE A 1 189 ? -13.106 0.276 6.920 1.00 96.06 189 PHE A CA 1
ATOM 1475 C C . PHE A 1 189 ? -13.269 1.694 7.488 1.00 96.06 189 PHE A C 1
ATOM 1477 O O . PHE A 1 189 ? -14.020 1.882 8.444 1.00 96.06 189 PHE A O 1
ATOM 1484 N N . LEU A 1 190 ? -12.619 2.700 6.894 1.00 94.25 190 LEU A N 1
ATOM 1485 C CA . LEU A 1 190 ? -12.659 4.081 7.395 1.00 94.25 190 LEU A CA 1
ATOM 1486 C C . LEU A 1 190 ? -14.079 4.667 7.362 1.00 94.25 190 LEU A C 1
ATOM 1488 O O . LEU A 1 190 ? -14.480 5.369 8.284 1.00 94.25 190 LEU A O 1
ATOM 1492 N N . ARG A 1 191 ? -14.881 4.332 6.344 1.00 94.06 191 ARG A N 1
ATOM 1493 C CA . ARG A 1 191 ? -16.299 4.731 6.273 1.00 94.06 191 ARG A CA 1
ATOM 1494 C C . ARG A 1 191 ? -17.161 4.090 7.351 1.00 94.06 191 ARG A C 1
ATOM 1496 O O . ARG A 1 191 ? -18.147 4.689 7.745 1.00 94.06 191 ARG A O 1
ATOM 1503 N N . SER A 1 192 ? -16.815 2.888 7.809 1.00 94.62 192 SER A N 1
ATOM 1504 C CA . SER A 1 192 ? -17.546 2.218 8.893 1.00 94.62 192 SER A CA 1
ATOM 1505 C C . SER A 1 192 ? -17.271 2.815 10.281 1.00 94.62 192 SER A C 1
ATOM 1507 O O . SER A 1 192 ? -17.955 2.462 11.241 1.00 94.62 192 SER A O 1
ATOM 1509 N N . LYS A 1 193 ? -16.251 3.678 10.392 1.00 89.00 193 LYS A N 1
ATOM 1510 C CA . LYS A 1 193 ? -15.830 4.351 11.629 1.00 89.00 193 LYS A CA 1
ATOM 1511 C C . LYS A 1 193 ? -16.321 5.796 11.747 1.00 89.00 193 LYS A C 1
ATOM 1513 O O . LYS A 1 193 ? -16.382 6.293 12.866 1.00 89.00 193 LYS A O 1
ATOM 1518 N N . ALA A 1 194 ? -16.634 6.433 10.617 1.00 81.94 194 ALA A N 1
ATOM 1519 C CA . ALA A 1 194 ? -17.179 7.789 10.533 1.00 81.94 194 ALA A CA 1
ATOM 1520 C C . ALA A 1 194 ? -18.681 7.817 10.851 1.00 81.94 194 ALA A C 1
ATOM 1522 O O . ALA A 1 194 ? -19.118 8.814 11.466 1.00 81.94 194 ALA A O 1
#

Secondary structure (DSSP, 8-state):
-------SHHHHHHHHHHHHHHHHHGGGS-HHHHHHHHHHHHHHHHTTS-TT--GGGGS--------PPPPHHHHHHHHHHHHHHHHHHHHHT-TTS-HHHHHHHHHHHHHHHHHHHHHHTT-----SS--HHHHHHHHHHTT--HHHHHHHHHHHHHTT-TTTSSS-SS-HHHHHHHHHHHHHHHHHHHHTT-

Foldseek 3Di:
DDDDQPPDPVSVVVVVVVVVVLVVVCPPPPPVVSVVSCVVVVVVVVVRDPPPPPVVPVPDDDDDPPPDPDDPVLVVQLVVLLVQLVVLLVVLPDPPDDFLSSLLSLLSSLQSLLLSQLVVVVHDRPPPARDLVSLVSSCVQLVDDPVLNVLNVQSRVCNVPVPVDPDRPDTSVVSSVSSVVSSVSSVVSVVVVD

pLDDT: mean 78.33, std 21.07, range [31.09, 98.62]

Radius of gyration: 19.96 Å; chains: 1; bounding box: 52×51×53 Å

Sequence (194 aa):
MELTLMNTPRERTLAILRAREFFSALVNVPREDVTNAIRSEAGAILKHLPDAFDIGLLANGKKGVLAMPPSDDELDLSRSRIELSRQFLQDALRPALSEPSRLMLACDAGYLPLLAVAVENGFPDYSEHPNESICWSAFKAINALEDDRSLAIRLVNWRPHPWAQRCPPCGADQAIAWAQRIRNLALDFLRSKA